Protein AF-A0A4V2Y5Z8-F1 (afdb_monomer)

Nearest PDB structures (foldseek):
  5a7d-assembly4_D  TM=3.997E-01  e=2.329E-02  Drosophila melanogaster
  4jhr-assembly1_A  TM=4.965E-01  e=1.059E-01  Mus musculus
  7t7t-assembly2_B  TM=5.136E-01  e=1.006E+00  Citrus unshiu
  7t7t-assembly1_A  TM=3.993E-01  e=5.445E-01  Citrus unshiu
  8glv-assembly1_Lf  TM=4.326E-01  e=6.961E-01  Chlamydomonas reinhardtii

Foldseek 3Di:
DDDPQQLLCLLVVLCVVLVHQLARLQVLLCVVVVHNPRGSVNNVCRNVVVDPDDPSLCSSCVSSVHDSCSSVDDDDDDPDPPPPVVNVLVVLLVVLVVQDPVNLVVLLVQLVVLLVVCLVPNLVVRVVVLVVSLVVLCSSLVNHPDLQSNLSSLQSNLSSLQLVLQSCVQVVNLVSSLVSLVSSLVSCVSNVHLLSNLVSQLSNLVSCLVVLVLVVSLVRLVVSDDPPYALLSNLLSLQSNLVSCLSVVNNPSNVVSLVVSQVSVVVHDDDCPCVLQDDDHSCVLQDPDDDDDDDDDDDDQRHGSDPCRPCNSCVVQADPNSHGDPPPDDPDPDDDDDDDDDDD

Sequence (344 aa):
MPTPAEFPARLKAARVEAGLSQDELAQAVCALTGISSVTRHEISRYERGVRRPTVWLSPLAKALGVEVKELVGAPLPAGGQVVDEADALLQRFCNSRAVDPELVTLLGRETNTIRMIDRRLGVVATSGKLNAHIEQVEAALRYSIRNHIRSALAGTLAESRTLAAWQAIDAGMPSLAWRHFEEAKTAAREANDPALLAHATGEQAYVLSDLRLADDALQLVSSAYTEALPARLRIWLAMAKAEMAACADDERTCRESISDADEMVAHAEDDPALPFVFVESPHLIVNGRSELPVGGLEISPLVCGSRRSWTDRFQDTLDGSGRWLTVSGDRGRGRPSRSSAGTW

Mean predicted aligned error: 17.61 Å

Structure (mmCIF, N/CA/C/O backbone):
data_AF-A0A4V2Y5Z8-F1
#
_entry.id   AF-A0A4V2Y5Z8-F1
#
loop_
_atom_site.group_PDB
_atom_site.id
_atom_site.type_symbol
_atom_site.label_atom_id
_atom_site.label_alt_id
_atom_site.label_comp_id
_atom_site.label_asym_id
_atom_site.label_entity_id
_atom_site.label_seq_id
_atom_site.pdbx_PDB_ins_code
_atom_site.Cartn_x
_atom_site.Cartn_y
_atom_site.Cartn_z
_atom_site.occupancy
_atom_site.B_iso_or_equiv
_atom_site.auth_seq_id
_atom_site.auth_comp_id
_atom_site.auth_asym_id
_atom_site.auth_atom_id
_atom_site.pdbx_PDB_model_num
ATOM 1 N N . MET A 1 1 ? -9.799 18.505 47.082 1.00 35.62 1 MET A N 1
ATOM 2 C CA . MET A 1 1 ? -10.214 18.161 45.707 1.00 35.62 1 MET A CA 1
ATOM 3 C C . MET A 1 1 ? -11.568 17.462 45.768 1.00 35.62 1 MET A C 1
ATOM 5 O O . MET A 1 1 ? -11.630 16.436 46.438 1.00 35.62 1 MET A O 1
ATOM 9 N N . PRO A 1 2 ? -12.640 17.993 45.154 1.00 30.12 2 PRO A N 1
ATOM 10 C CA . PRO A 1 2 ? -13.833 17.215 44.818 1.00 30.12 2 PRO A CA 1
ATOM 11 C C . PRO A 1 2 ? -13.566 16.343 43.568 1.00 30.12 2 PRO A C 1
ATOM 13 O O . PRO A 1 2 ? -12.709 16.668 42.751 1.00 30.12 2 PRO A O 1
ATOM 16 N N . THR A 1 3 ? -14.218 15.184 43.484 1.00 36.19 3 THR A N 1
ATOM 17 C CA . THR A 1 3 ? -13.841 13.986 42.700 1.00 36.19 3 THR A CA 1
ATOM 18 C C . THR A 1 3 ? -14.538 13.879 41.321 1.00 36.19 3 THR A C 1
ATOM 20 O O . THR A 1 3 ? -15.445 14.660 41.043 1.00 36.19 3 THR A O 1
ATOM 23 N N . PRO A 1 4 ? -14.204 12.873 40.470 1.00 43.03 4 PRO A N 1
ATOM 24 C CA . PRO A 1 4 ? -14.899 12.488 39.213 1.00 43.03 4 PRO A CA 1
ATOM 25 C C . PRO A 1 4 ? -16.433 12.289 39.265 1.00 43.03 4 PRO A C 1
ATOM 27 O O . PRO A 1 4 ? -17.043 11.869 38.283 1.00 43.03 4 PRO A O 1
ATOM 30 N N . ALA A 1 5 ? -17.064 12.570 40.403 1.00 50.41 5 ALA A N 1
ATOM 31 C CA . ALA A 1 5 ? -18.472 12.362 40.701 1.00 50.41 5 ALA A CA 1
ATOM 32 C C . ALA A 1 5 ? -19.402 13.496 40.221 1.00 50.41 5 ALA A C 1
ATOM 34 O O . ALA A 1 5 ? -20.618 13.360 40.333 1.00 50.41 5 ALA A O 1
ATOM 35 N N . GLU A 1 6 ? -18.882 14.608 39.689 1.00 72.94 6 GLU A N 1
ATOM 36 C CA . GLU A 1 6 ? -19.700 15.815 39.494 1.00 72.94 6 GLU A CA 1
ATOM 37 C C . GLU A 1 6 ? -20.650 15.767 38.286 1.00 72.94 6 GLU A C 1
ATOM 39 O O . GLU A 1 6 ? -21.816 16.113 38.443 1.00 72.94 6 GLU A O 1
ATOM 44 N N . PHE A 1 7 ? -20.221 15.315 37.097 1.00 81.88 7 PHE A N 1
ATOM 45 C CA . PHE A 1 7 ? -21.115 15.263 35.920 1.00 81.88 7 PHE A CA 1
ATOM 46 C C . PHE A 1 7 ? -22.284 14.275 36.100 1.00 81.88 7 PHE A C 1
ATOM 48 O O . PHE A 1 7 ? -23.427 14.681 35.890 1.00 81.88 7 PHE A O 1
ATOM 55 N N . PRO A 1 8 ? -22.059 13.007 36.511 1.00 85.25 8 PRO A N 1
ATOM 56 C CA . PRO A 1 8 ? -23.155 12.059 36.704 1.00 85.25 8 PRO A CA 1
ATOM 57 C C . PRO A 1 8 ? -24.153 12.537 37.767 1.00 85.25 8 PRO A C 1
ATOM 59 O O . PRO A 1 8 ? -25.364 12.406 37.583 1.00 85.25 8 PRO A O 1
ATOM 62 N N . ALA A 1 9 ? -23.652 13.157 38.843 1.00 85.38 9 ALA A N 1
ATOM 63 C CA . ALA A 1 9 ? -24.483 13.739 39.888 1.00 85.38 9 ALA A CA 1
ATOM 64 C C . ALA A 1 9 ? -25.274 14.961 39.397 1.00 85.38 9 ALA A C 1
ATOM 66 O O . ALA A 1 9 ? -26.464 15.043 39.682 1.00 85.38 9 ALA A O 1
ATOM 67 N N . ARG A 1 10 ? -24.659 15.871 38.628 1.00 87.00 10 ARG A N 1
ATOM 68 C CA . ARG A 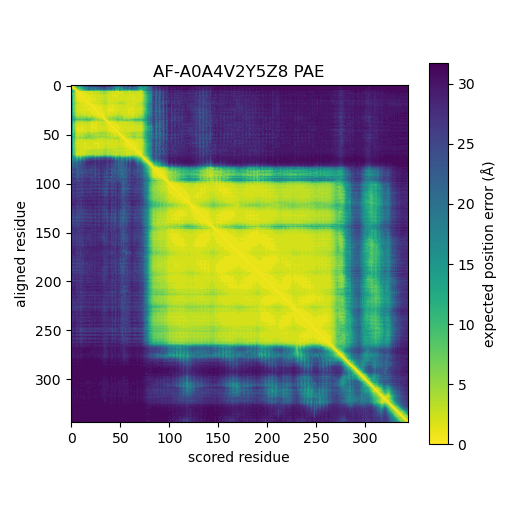1 10 ? -25.331 17.047 38.043 1.00 87.00 10 ARG A CA 1
ATOM 69 C C . ARG A 1 10 ? -26.377 16.663 37.010 1.00 87.00 10 ARG A C 1
ATOM 71 O O . ARG A 1 10 ? -27.469 17.210 37.042 1.00 87.00 10 ARG A O 1
ATOM 78 N N . LEU A 1 11 ? -26.086 15.689 36.147 1.00 89.88 11 LEU A N 1
ATOM 79 C CA . LEU A 1 11 ? -27.059 15.169 35.186 1.00 89.88 11 LEU A CA 1
ATOM 80 C C . LEU A 1 11 ? -28.268 14.566 35.907 1.00 89.88 11 LEU A C 1
ATOM 82 O O . LEU A 1 11 ? -29.408 14.873 35.567 1.00 89.88 11 LEU A O 1
ATOM 86 N N . LYS A 1 12 ? -28.017 13.752 36.939 1.00 91.25 12 LYS A N 1
ATOM 87 C CA . LYS A 1 12 ? -29.080 13.172 37.760 1.00 91.25 12 LYS A CA 1
ATOM 88 C C . LYS A 1 12 ? -29.871 14.245 38.510 1.00 91.25 12 LYS A C 1
ATOM 90 O O . LYS A 1 12 ? -31.092 14.147 38.570 1.00 91.25 12 LYS A O 1
ATOM 95 N N . ALA A 1 13 ? -29.198 15.248 39.070 1.00 88.06 13 ALA A N 1
ATOM 96 C CA . ALA A 1 13 ? -29.835 16.352 39.782 1.00 88.06 13 ALA A CA 1
ATOM 97 C C . ALA A 1 13 ? -30.720 17.179 38.842 1.00 88.06 13 ALA A C 1
ATOM 99 O O . ALA A 1 13 ? -31.900 17.332 39.129 1.00 88.06 13 ALA A O 1
ATOM 100 N N . ALA A 1 14 ? -30.197 17.590 37.684 1.00 90.19 14 ALA A N 1
ATOM 101 C CA . ALA A 1 14 ? -30.937 18.338 36.671 1.00 90.19 14 ALA A CA 1
ATOM 102 C C . ALA A 1 14 ? -32.145 17.551 36.143 1.00 90.19 14 ALA A C 1
ATOM 104 O O . ALA A 1 14 ? -33.221 18.111 35.968 1.00 90.19 14 ALA A O 1
ATOM 105 N N . ARG A 1 15 ? -32.013 16.230 35.946 1.00 94.62 15 ARG A N 1
ATOM 106 C CA . ARG A 1 15 ? -33.154 15.385 35.566 1.00 94.62 15 ARG A CA 1
ATOM 107 C C . ARG A 1 15 ? -34.233 15.361 36.649 1.00 94.62 15 ARG A C 1
ATOM 109 O O . ARG A 1 15 ? -35.416 15.450 36.331 1.00 94.62 15 ARG A O 1
ATOM 116 N N . VAL A 1 16 ? -33.833 15.196 37.910 1.00 92.62 16 VAL A N 1
ATOM 117 C CA . VAL A 1 16 ? -34.766 15.170 39.045 1.00 92.62 16 VAL A CA 1
ATOM 118 C C . VAL A 1 16 ? -35.442 16.530 39.233 1.00 92.62 16 VAL A C 1
ATOM 120 O O . VAL A 1 16 ? -36.641 16.567 39.478 1.00 92.62 16 VAL A O 1
ATOM 123 N N . GLU A 1 17 ? -34.709 17.629 39.064 1.00 90.81 17 GLU A N 1
ATOM 124 C CA . GLU A 1 17 ? -35.231 18.999 39.123 1.00 90.81 17 GLU A CA 1
ATOM 125 C C . GLU A 1 17 ? -36.209 19.297 37.979 1.00 90.81 17 GLU A C 1
ATOM 127 O O . GLU A 1 17 ? -37.259 19.892 38.205 1.00 90.81 17 GLU A O 1
ATOM 132 N N . ALA A 1 18 ? -35.933 18.780 36.780 1.00 88.69 18 ALA A N 1
ATOM 133 C CA . ALA A 1 18 ? -36.855 18.816 35.646 1.00 88.69 18 ALA A CA 1
ATOM 134 C C . ALA A 1 18 ? -38.071 17.876 35.807 1.00 88.69 18 ALA A C 1
ATOM 136 O O . ALA A 1 18 ? -38.944 17.853 34.942 1.00 88.69 18 ALA A O 1
ATOM 137 N N . GLY A 1 19 ? -38.134 17.075 36.879 1.00 91.12 19 GLY A N 1
ATOM 138 C CA . GLY A 1 19 ? -39.240 16.152 37.149 1.00 91.12 19 GLY A CA 1
ATOM 139 C C . GLY A 1 19 ? -39.326 14.957 36.194 1.00 91.12 19 GLY A C 1
ATOM 140 O O . GLY A 1 19 ? -40.355 14.290 36.152 1.00 91.12 19 GLY A O 1
ATOM 141 N N . LEU A 1 20 ? -38.266 14.669 35.433 1.00 93.06 20 LEU A N 1
ATOM 142 C CA . LEU A 1 20 ? -38.266 13.624 34.407 1.00 93.06 20 LEU A CA 1
ATOM 14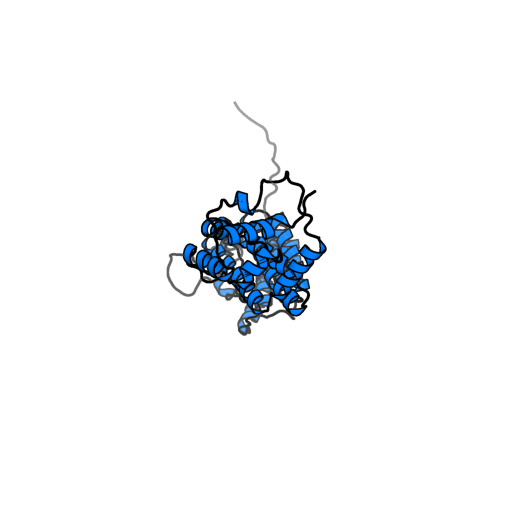3 C C . LEU A 1 20 ? -37.770 12.290 34.970 1.00 93.06 20 LEU A C 1
ATOM 145 O O . LEU A 1 20 ? -36.789 12.230 35.712 1.00 93.06 20 LEU A O 1
ATOM 149 N N . SER A 1 21 ? -38.361 11.175 34.559 1.00 95.00 21 SER A N 1
ATOM 150 C CA . SER A 1 21 ? -37.748 9.852 34.693 1.00 95.00 21 SER A CA 1
ATOM 151 C C . SER A 1 21 ? -36.610 9.658 33.679 1.00 95.00 21 SER A C 1
ATOM 153 O O . SER A 1 21 ? -36.445 10.419 32.725 1.00 95.00 21 SER A O 1
ATOM 155 N N . GLN A 1 22 ? -35.780 8.627 33.875 1.00 94.44 22 GLN A N 1
ATOM 156 C CA . GLN A 1 22 ? -34.706 8.302 32.921 1.00 94.44 22 GLN A CA 1
ATOM 157 C C . GLN A 1 22 ? -35.247 7.945 31.528 1.00 94.44 22 GLN A C 1
ATOM 159 O O . GLN A 1 22 ? -34.556 8.161 30.536 1.00 94.44 22 GLN A O 1
ATOM 164 N N . ASP A 1 23 ? -36.456 7.383 31.464 1.00 92.00 23 ASP A N 1
ATOM 165 C CA . ASP A 1 23 ? -37.118 7.035 30.208 1.00 92.00 23 ASP A CA 1
ATOM 166 C C . ASP A 1 23 ? -37.690 8.282 29.525 1.00 92.00 23 ASP A C 1
ATOM 168 O O . ASP A 1 23 ? -37.427 8.509 28.350 1.00 92.00 23 ASP A O 1
ATOM 172 N N . GLU A 1 24 ? -38.345 9.165 30.282 1.00 90.38 24 GLU A N 1
ATOM 173 C CA . GLU A 1 24 ? -38.868 10.435 29.761 1.00 90.38 24 GLU A CA 1
ATOM 174 C C . GLU A 1 24 ? -37.753 11.363 29.268 1.00 90.38 24 GLU A C 1
ATOM 176 O O . GLU A 1 24 ? -37.901 11.997 28.226 1.00 90.38 24 GLU A O 1
ATOM 181 N N . LEU A 1 25 ? -36.596 11.394 29.940 1.00 93.50 25 LEU A N 1
ATOM 182 C CA . LEU A 1 25 ? -35.434 12.130 29.438 1.00 93.50 25 LEU A CA 1
ATOM 183 C C . LEU A 1 25 ? -34.908 11.536 28.121 1.00 93.50 25 LEU A C 1
ATOM 185 O O . LEU A 1 25 ? -34.564 12.277 27.202 1.00 93.50 25 LEU A O 1
ATOM 189 N N . ALA A 1 26 ? -34.854 10.206 28.006 1.00 89.62 26 ALA A N 1
ATOM 190 C CA . ALA A 1 26 ? -34.435 9.546 26.771 1.00 89.62 26 ALA A CA 1
ATOM 191 C C . ALA A 1 26 ? -35.397 9.864 25.612 1.00 89.62 26 ALA A C 1
ATOM 193 O O . ALA A 1 26 ? -34.952 10.222 24.520 1.00 89.62 26 ALA A O 1
ATOM 194 N N . GLN A 1 27 ? -36.707 9.814 25.872 1.00 89.88 27 GLN A N 1
ATOM 195 C CA . GLN A 1 27 ? -37.745 10.180 24.909 1.00 89.88 27 GLN A CA 1
ATOM 196 C C . GLN A 1 27 ? -37.654 11.658 24.505 1.00 89.88 27 GLN A C 1
ATOM 198 O O . GLN A 1 27 ? -37.701 11.962 23.315 1.00 89.88 27 GLN A O 1
ATOM 203 N N . ALA A 1 28 ? -37.443 12.570 25.459 1.00 87.88 28 ALA A N 1
ATOM 204 C CA . ALA A 1 28 ? -37.285 13.999 25.191 1.00 87.88 28 ALA A CA 1
ATOM 205 C C . ALA A 1 28 ? -36.067 14.292 24.298 1.00 87.88 28 ALA A C 1
ATOM 207 O O . ALA A 1 28 ? -36.156 15.078 23.355 1.00 87.88 28 ALA A O 1
ATOM 208 N N . VAL A 1 29 ? -34.938 13.617 24.536 1.00 87.75 29 VAL A N 1
ATOM 209 C CA . VAL A 1 29 ? -33.738 13.738 23.692 1.00 87.75 29 VAL A CA 1
ATOM 210 C C . VAL A 1 29 ? -33.984 13.188 22.284 1.00 87.75 29 VAL A C 1
ATOM 212 O O . VAL A 1 29 ? -33.588 13.821 21.301 1.00 87.75 29 VAL A O 1
ATOM 215 N N . CYS A 1 30 ? -34.661 12.045 22.164 1.00 84.50 30 CYS A N 1
ATOM 216 C CA . CYS A 1 30 ? -35.009 11.474 20.862 1.00 84.50 30 CYS A CA 1
ATOM 217 C C . CYS A 1 30 ? -35.966 12.388 20.083 1.00 84.50 30 CYS A C 1
ATOM 219 O O . CYS A 1 30 ? -35.753 12.631 18.897 1.00 84.50 30 CYS A O 1
ATOM 221 N N . ALA A 1 31 ? -36.971 12.962 20.751 1.00 84.62 31 ALA A N 1
ATOM 222 C CA . ALA A 1 31 ? -37.917 13.899 20.149 1.00 84.62 31 ALA A CA 1
ATOM 223 C C . ALA A 1 31 ? -37.237 15.196 19.677 1.00 84.62 31 ALA A C 1
ATOM 225 O O . ALA A 1 31 ? -37.554 15.704 18.605 1.00 84.62 31 ALA A O 1
ATOM 226 N N . LEU A 1 32 ? -36.263 15.708 20.439 1.00 82.94 32 LEU A N 1
ATOM 227 C CA . LEU A 1 32 ? -35.506 16.914 20.083 1.00 82.94 32 LEU A CA 1
ATOM 228 C C . LEU A 1 32 ? -34.556 16.723 18.900 1.00 82.94 32 LEU A C 1
ATOM 230 O O . LEU A 1 32 ? -34.263 17.685 18.192 1.00 82.94 32 LEU A O 1
ATOM 234 N N . THR A 1 33 ? -34.025 15.515 18.726 1.00 79.94 33 THR A N 1
ATOM 235 C CA . THR A 1 33 ? -33.014 15.217 17.701 1.00 79.94 33 THR A CA 1
ATOM 236 C C . THR A 1 33 ? -33.597 14.536 16.467 1.00 79.94 33 THR A C 1
ATOM 238 O O . THR A 1 33 ? -32.945 14.520 15.429 1.00 79.94 33 THR A O 1
ATOM 241 N N . GLY A 1 34 ? -34.808 13.978 16.564 1.00 74.44 34 GLY A N 1
ATOM 242 C CA . GLY A 1 34 ? -35.401 13.127 15.532 1.00 74.44 34 GLY A CA 1
ATOM 243 C C . GLY A 1 34 ? -34.744 11.745 15.426 1.00 74.44 34 GLY A C 1
ATOM 244 O O . GLY A 1 34 ? -35.048 11.001 14.497 1.00 74.44 34 GLY A O 1
ATOM 245 N N . ILE A 1 35 ? -33.844 11.392 16.353 1.00 73.75 35 ILE A N 1
ATOM 246 C CA . ILE A 1 35 ? -33.062 10.152 16.330 1.00 73.75 35 ILE A CA 1
ATOM 247 C C . ILE A 1 35 ? -33.475 9.281 17.518 1.00 73.75 35 ILE A C 1
ATOM 249 O O . ILE A 1 35 ? -33.242 9.632 18.671 1.00 73.75 35 ILE A O 1
ATOM 253 N N . SER A 1 36 ? -34.043 8.105 17.247 1.00 74.88 36 SER A N 1
ATOM 254 C CA . SER A 1 36 ? -34.516 7.154 18.263 1.00 74.88 36 SER A CA 1
ATOM 255 C C . SER A 1 36 ? -33.409 6.218 18.772 1.00 74.88 36 SER A C 1
ATOM 257 O O . SER A 1 36 ? -33.576 4.999 18.780 1.00 74.88 36 SER A O 1
ATOM 259 N N . SER A 1 37 ? -32.247 6.7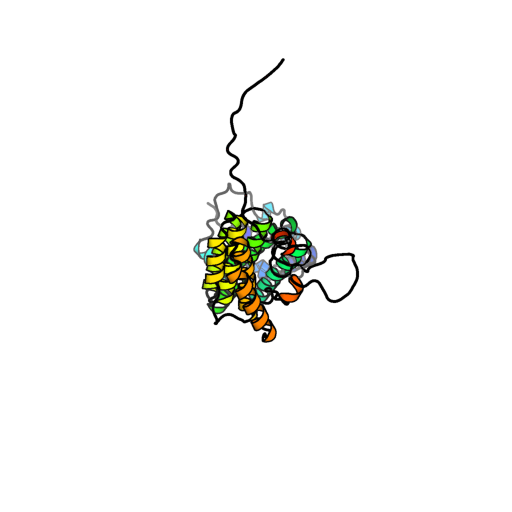66 19.133 1.00 75.12 37 SER A N 1
ATOM 260 C CA . SER A 1 37 ? -31.086 5.968 19.558 1.00 75.12 37 SER A CA 1
ATOM 261 C C . SER A 1 37 ? -30.800 6.032 21.053 1.00 75.12 37 SER A C 1
ATOM 263 O O . SER A 1 37 ? -30.170 5.114 21.562 1.00 75.12 37 SER A O 1
ATOM 265 N N . VAL A 1 38 ? -31.236 7.091 21.748 1.00 81.00 38 VAL A N 1
ATOM 266 C CA . VAL A 1 38 ? -30.979 7.246 23.186 1.00 81.00 38 VAL A CA 1
ATOM 267 C C . VAL A 1 38 ? -32.027 6.485 23.988 1.00 81.00 38 VAL A C 1
ATOM 269 O O . VAL A 1 38 ? -33.218 6.753 23.878 1.00 81.00 38 VAL A O 1
ATOM 272 N N . THR A 1 39 ? -31.590 5.550 24.829 1.00 85.31 39 THR A N 1
ATOM 273 C CA . THR A 1 39 ? -32.494 4.732 25.664 1.00 85.31 39 THR A CA 1
ATOM 274 C C . THR A 1 39 ? -32.380 5.058 27.155 1.00 85.31 39 THR A C 1
ATOM 276 O O . THR A 1 39 ? -31.349 5.553 27.618 1.00 85.31 39 THR A O 1
ATOM 279 N N . ARG A 1 40 ? -33.380 4.668 27.966 1.00 88.69 40 ARG A N 1
ATOM 280 C CA . ARG A 1 40 ? -33.310 4.769 29.443 1.00 88.69 40 ARG A CA 1
ATOM 281 C C . ARG A 1 40 ? -32.038 4.149 30.037 1.00 88.69 40 ARG A C 1
ATOM 283 O O . ARG A 1 40 ? -31.514 4.619 31.046 1.00 88.69 40 ARG A O 1
ATOM 290 N N . HIS A 1 41 ? -31.523 3.085 29.414 1.00 80.12 41 HIS A N 1
ATOM 291 C CA . HIS A 1 41 ? -30.317 2.392 29.865 1.00 80.12 41 HIS A CA 1
ATOM 292 C C . HIS A 1 41 ? -29.056 3.222 29.620 1.00 80.12 41 HIS A C 1
ATOM 294 O O . HIS A 1 41 ? -28.111 3.140 30.405 1.00 80.12 41 HIS A O 1
ATOM 300 N N . GLU A 1 42 ? -29.029 4.035 28.566 1.00 79.19 42 GLU A N 1
ATOM 301 C CA . GLU A 1 42 ? -27.928 4.958 28.307 1.00 79.19 42 GLU A CA 1
ATOM 302 C C 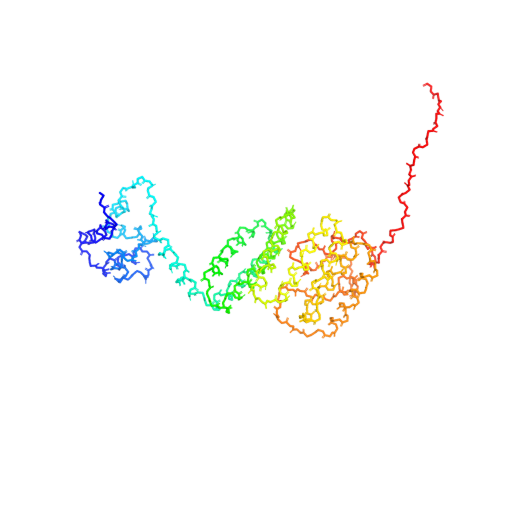. GLU A 1 42 ? -27.951 6.137 29.268 1.00 79.19 42 GLU A C 1
ATOM 304 O O . GLU A 1 42 ? -26.912 6.433 29.853 1.00 79.19 42 GLU A O 1
ATOM 309 N N . ILE A 1 43 ? -29.131 6.702 29.546 1.00 87.50 43 ILE A N 1
ATOM 310 C CA . ILE A 1 43 ? -29.297 7.718 30.595 1.00 87.50 43 ILE A CA 1
ATOM 311 C C . ILE A 1 43 ? -28.805 7.179 31.946 1.00 87.50 43 ILE A C 1
ATOM 313 O O . ILE A 1 43 ? -27.980 7.805 32.607 1.00 87.50 43 ILE A O 1
ATOM 317 N N . SER A 1 44 ? -29.204 5.958 32.315 1.00 86.56 44 SER A N 1
ATOM 318 C CA . SER A 1 44 ? -28.714 5.282 33.525 1.00 86.56 44 SER A CA 1
ATOM 319 C C . SER A 1 44 ? -27.191 5.080 33.536 1.00 86.56 44 SER A C 1
ATOM 321 O O . SER A 1 44 ? -26.554 5.173 34.586 1.00 86.56 44 SER A O 1
ATOM 323 N N . ARG A 1 45 ? -26.567 4.786 32.387 1.00 78.94 45 ARG A N 1
ATOM 324 C CA . ARG A 1 45 ? -25.100 4.665 32.278 1.00 78.94 45 ARG A CA 1
ATOM 325 C C . ARG A 1 45 ? -24.409 6.021 32.438 1.00 78.94 45 ARG A C 1
ATOM 327 O O . ARG A 1 45 ? -23.341 6.057 33.047 1.00 78.94 45 ARG A O 1
ATOM 334 N N . TYR A 1 46 ? -25.013 7.105 31.953 1.00 88.06 46 TYR A N 1
ATOM 335 C CA . TYR A 1 46 ? -24.497 8.466 32.120 1.00 88.06 46 TYR A CA 1
ATOM 336 C C . TYR A 1 46 ? -24.578 8.929 33.577 1.00 88.06 46 TYR A C 1
ATOM 338 O O . TYR A 1 46 ? -23.586 9.403 34.124 1.00 88.06 46 TYR A O 1
ATOM 346 N N . GLU A 1 47 ? -25.711 8.701 34.246 1.00 87.44 47 GLU A N 1
ATOM 347 C CA . GLU A 1 47 ? -25.917 9.064 35.659 1.00 87.44 47 GLU A CA 1
ATOM 348 C C . GLU A 1 47 ? -25.074 8.251 36.645 1.00 87.44 47 GLU A C 1
ATOM 350 O O . GLU A 1 47 ? -24.850 8.680 37.775 1.00 87.44 47 GLU A O 1
ATOM 355 N N . ARG A 1 48 ? -24.593 7.075 36.232 1.00 80.62 48 ARG A N 1
ATOM 356 C CA . ARG A 1 48 ? -23.646 6.264 37.012 1.00 80.62 48 ARG A CA 1
ATOM 357 C C . ARG A 1 48 ? -22.184 6.552 36.677 1.00 80.62 48 ARG A C 1
ATOM 359 O O . ARG A 1 48 ? -21.308 5.932 37.267 1.00 80.62 48 ARG A O 1
ATOM 366 N N . GLY A 1 49 ? -21.914 7.431 35.711 1.00 75.81 49 GLY A N 1
ATOM 367 C CA . GLY A 1 49 ? -20.555 7.733 35.253 1.00 75.81 49 GLY A CA 1
ATOM 368 C C . GLY A 1 49 ? -19.875 6.598 34.485 1.00 75.81 49 GLY A C 1
ATOM 369 O O . GLY A 1 49 ? -18.684 6.679 34.218 1.00 75.81 49 GLY A O 1
ATOM 370 N N . VAL A 1 50 ? -20.621 5.560 34.090 1.00 68.88 50 VAL A N 1
ATOM 371 C CA . VAL A 1 50 ? -20.108 4.410 33.319 1.00 68.88 50 VAL A CA 1
ATOM 372 C C . VAL A 1 50 ? -19.755 4.817 31.887 1.00 68.88 50 VAL A C 1
ATOM 374 O O . VAL A 1 50 ? -18.903 4.211 31.247 1.00 68.88 50 VAL A O 1
ATOM 377 N N . ARG A 1 51 ? -20.431 5.839 31.357 1.00 72.50 51 ARG A N 1
ATOM 378 C CA . ARG A 1 51 ? -20.167 6.402 30.032 1.00 72.50 51 ARG A CA 1
ATOM 379 C C . ARG A 1 51 ? -20.396 7.905 30.082 1.00 72.50 51 ARG A C 1
ATOM 381 O O . ARG A 1 51 ? -21.317 8.356 30.756 1.00 72.50 51 ARG A O 1
ATOM 388 N N . ARG A 1 52 ? -19.604 8.675 29.338 1.00 75.88 52 ARG A N 1
ATOM 389 C CA . ARG A 1 52 ? -19.830 10.114 29.170 1.00 75.88 52 ARG A CA 1
ATOM 390 C C . ARG A 1 52 ? -20.440 10.381 27.791 1.00 75.88 52 ARG A C 1
ATOM 392 O O . ARG A 1 52 ? -19.888 9.897 26.801 1.00 75.88 52 ARG A O 1
ATOM 399 N N . PRO A 1 53 ? -21.566 11.103 27.697 1.00 76.38 53 PRO A N 1
ATOM 400 C CA . PRO A 1 53 ? -22.123 11.477 26.407 1.00 76.38 53 PRO A CA 1
ATOM 401 C C . PRO A 1 53 ? -21.229 12.534 25.747 1.00 76.38 53 PRO A C 1
ATOM 403 O O . PRO A 1 53 ? -20.983 13.587 26.328 1.00 76.38 53 PRO A O 1
ATOM 406 N N . THR A 1 54 ? -20.744 12.250 24.538 1.00 72.25 54 THR A N 1
ATOM 407 C CA . THR A 1 54 ? -20.045 13.220 23.677 1.00 72.25 54 THR A CA 1
ATOM 408 C C . THR A 1 54 ? -21.031 13.904 22.737 1.00 72.25 54 THR A C 1
ATOM 410 O O . THR A 1 54 ? -21.237 15.107 22.831 1.00 72.25 54 THR A O 1
ATOM 413 N N . VAL A 1 55 ? -21.717 13.131 21.891 1.00 74.50 55 VAL A N 1
ATOM 414 C CA . VAL A 1 55 ? -22.677 13.657 20.900 1.00 74.50 55 VAL A CA 1
ATOM 415 C C . VAL A 1 55 ? -23.982 14.132 21.555 1.00 74.50 55 VAL A C 1
ATOM 417 O O . VAL A 1 55 ? -24.563 15.135 21.153 1.00 74.50 55 VAL A O 1
ATOM 420 N N . TRP A 1 56 ? -24.420 13.454 22.617 1.00 81.50 56 TRP A N 1
ATOM 421 C CA . TRP A 1 56 ? -25.713 13.712 23.263 1.00 81.50 56 TRP A CA 1
ATOM 422 C C . TRP A 1 56 ? -25.687 14.829 24.305 1.00 81.50 56 TRP A C 1
ATOM 424 O O . TRP A 1 56 ? -26.721 15.140 24.881 1.00 81.50 56 TRP A O 1
ATOM 434 N N . LEU A 1 57 ? -24.532 15.449 24.555 1.00 84.00 57 LEU A N 1
ATOM 435 C CA . LEU A 1 57 ? -24.372 16.420 25.636 1.00 84.00 57 LEU A CA 1
ATOM 436 C C . LEU A 1 57 ? -25.214 17.688 25.426 1.00 84.00 57 LEU A C 1
ATOM 438 O O . LEU A 1 57 ? -25.895 18.135 26.345 1.00 84.00 57 LEU A O 1
ATOM 442 N N . SER A 1 58 ? -25.198 18.240 24.210 1.00 83.12 58 SER A N 1
ATOM 443 C CA . SER A 1 58 ? -26.007 19.413 23.863 1.00 83.12 58 SER A CA 1
ATOM 444 C C . SER A 1 58 ? -27.513 19.090 23.822 1.00 83.12 58 SER A C 1
ATOM 446 O O . SER A 1 58 ? -28.278 19.816 24.459 1.00 83.12 58 SER A O 1
ATOM 448 N N . PRO A 1 59 ? -27.959 17.979 23.197 1.00 86.00 59 PRO A N 1
ATOM 449 C CA . PRO A 1 59 ? -29.350 17.535 23.295 1.00 86.00 59 PRO A CA 1
ATOM 450 C C . PRO A 1 59 ? -29.843 17.291 24.727 1.00 86.00 59 PRO A C 1
ATOM 452 O O . PRO A 1 59 ? -30.966 17.666 25.043 1.00 86.00 59 PRO A O 1
ATOM 455 N N . LEU A 1 60 ? -29.015 16.707 25.602 1.00 88.94 60 LEU A N 1
ATOM 456 C CA . LEU A 1 60 ? -29.351 16.472 27.011 1.00 88.94 60 LEU A CA 1
ATOM 457 C C . LEU A 1 60 ? -29.542 17.782 27.775 1.00 88.94 60 LEU A C 1
ATOM 459 O O . LEU A 1 60 ? -30.531 17.927 28.483 1.00 88.94 60 LEU A O 1
ATOM 463 N N . ALA A 1 61 ? -28.628 18.739 27.607 1.00 88.12 61 ALA A N 1
ATOM 464 C CA . ALA A 1 61 ? -28.742 20.059 28.223 1.00 88.12 61 ALA A CA 1
ATOM 465 C C . ALA A 1 61 ? -30.037 20.761 27.787 1.00 88.12 61 ALA A C 1
ATOM 467 O O . ALA A 1 61 ? -30.823 21.210 28.618 1.00 88.12 61 ALA A O 1
ATOM 468 N N . LYS A 1 62 ? -30.321 20.726 26.480 1.00 88.25 62 LYS A N 1
ATOM 469 C CA . LYS A 1 62 ? -31.540 21.294 25.902 1.00 88.25 62 LYS A CA 1
ATOM 470 C C . LYS A 1 62 ? -32.814 20.613 26.414 1.00 88.25 62 LYS A C 1
ATOM 472 O O . LYS A 1 62 ? -33.776 21.307 26.719 1.00 88.25 62 LYS A O 1
ATOM 477 N N . ALA A 1 63 ? -32.821 19.283 26.531 1.00 90.62 63 ALA A N 1
ATOM 478 C CA . ALA A 1 63 ? -33.949 18.522 27.079 1.00 90.62 63 ALA A CA 1
ATOM 479 C C . ALA A 1 63 ? -34.221 18.845 28.556 1.00 90.62 63 ALA A C 1
ATOM 481 O O . ALA A 1 63 ? -35.360 18.775 29.002 1.00 90.62 63 ALA A O 1
ATOM 482 N N . LEU A 1 64 ? -33.172 19.200 29.297 1.00 90.62 64 LEU A N 1
ATOM 483 C CA . LEU A 1 64 ? -33.220 19.523 30.721 1.00 90.62 64 LEU A CA 1
ATOM 484 C C . LEU A 1 64 ? -33.413 21.021 30.999 1.00 90.62 64 LEU A C 1
ATOM 486 O O . LEU A 1 64 ? -33.527 21.402 32.157 1.00 90.62 64 LEU A O 1
ATOM 490 N N . GLY A 1 65 ? -33.442 21.867 29.963 1.00 87.38 65 GLY A N 1
ATOM 491 C CA . GLY A 1 65 ? -33.579 23.317 30.118 1.00 87.38 65 GLY A CA 1
ATOM 492 C C . GLY A 1 65 ? -32.378 23.993 30.785 1.00 87.38 65 GLY A C 1
ATOM 493 O O . GLY A 1 65 ? -32.527 25.085 31.324 1.00 87.38 65 GLY A O 1
ATOM 494 N N . VAL A 1 66 ? -31.205 23.355 30.751 1.00 87.56 66 VAL A N 1
ATOM 495 C CA . VAL A 1 66 ? -29.960 23.853 31.354 1.00 87.56 66 VAL A CA 1
ATOM 496 C C . VAL A 1 66 ? -28.916 24.133 30.281 1.00 87.56 66 VAL A C 1
ATOM 498 O O . VAL A 1 66 ? -28.940 23.572 29.183 1.00 87.56 66 VAL A O 1
ATOM 501 N N . GLU A 1 67 ? -27.949 24.976 30.605 1.00 81.81 67 GLU A N 1
ATOM 502 C CA . GLU A 1 67 ? -26.797 25.215 29.748 1.00 81.81 67 GLU A CA 1
ATOM 503 C C . GLU A 1 67 ? -25.807 24.043 29.823 1.00 81.81 67 GLU A C 1
ATOM 505 O O . GLU A 1 67 ? -25.594 23.427 30.870 1.00 81.81 67 GLU A O 1
ATOM 510 N N . VAL A 1 68 ? -25.098 23.758 28.725 1.00 78.88 68 VAL A N 1
ATOM 511 C CA . VAL A 1 68 ? -24.095 22.671 28.698 1.00 78.88 68 VAL A CA 1
ATOM 512 C C . VAL A 1 68 ? -23.026 22.868 29.783 1.00 78.88 68 VAL A C 1
ATOM 514 O O . VAL A 1 68 ? -22.591 21.903 30.414 1.00 78.88 68 VAL A O 1
ATOM 517 N N . LYS A 1 69 ? -22.640 24.121 30.056 1.00 77.00 69 LYS A N 1
ATOM 518 C CA . LYS A 1 69 ? -21.681 24.477 31.116 1.00 77.00 69 LYS A CA 1
ATOM 519 C C . LYS A 1 69 ? -22.171 24.116 32.523 1.00 77.00 69 LYS A C 1
ATOM 521 O O . LYS A 1 69 ? -21.346 23.878 33.397 1.00 77.00 69 LYS A O 1
ATOM 526 N N . GLU A 1 70 ? -23.481 24.053 32.748 1.00 77.00 70 GLU A N 1
ATOM 527 C CA . GLU A 1 70 ? -24.073 23.717 34.049 1.00 77.00 70 GLU A CA 1
ATOM 528 C C . GLU A 1 70 ? -24.029 22.209 34.292 1.00 77.00 70 GLU A C 1
ATOM 530 O O . GLU A 1 70 ? -23.741 21.772 35.403 1.00 77.00 70 GLU A O 1
ATOM 535 N N . LEU A 1 71 ? -24.190 21.404 33.237 1.00 78.06 71 LEU A N 1
ATOM 536 C CA . LEU A 1 71 ? -23.965 19.959 33.313 1.00 78.06 71 LEU A CA 1
ATOM 537 C C . LEU A 1 71 ? -22.474 19.617 33.453 1.00 78.06 71 LEU A C 1
ATOM 539 O O . LEU A 1 71 ? -22.109 18.719 34.212 1.00 78.06 71 LEU A O 1
ATOM 543 N N . VAL A 1 72 ? -21.600 20.321 32.726 1.00 72.19 72 VAL A N 1
ATOM 544 C CA . VAL A 1 72 ? -20.162 20.008 32.636 1.00 72.19 72 VAL A CA 1
ATOM 545 C C . VAL A 1 72 ? -19.334 20.625 33.772 1.00 72.19 72 VAL A C 1
ATOM 547 O O . VAL A 1 72 ? -18.346 20.019 34.184 1.00 72.19 72 VAL A O 1
ATOM 550 N N . GLY A 1 73 ? -19.755 21.764 34.328 1.00 66.38 73 GLY A N 1
ATOM 551 C CA . GLY A 1 73 ? -18.986 22.573 35.280 1.00 66.38 73 GLY A CA 1
ATOM 552 C C . GLY A 1 73 ? -18.047 23.583 34.614 1.00 66.38 73 GLY A C 1
ATOM 553 O O . GLY A 1 73 ? -17.765 23.496 33.418 1.00 66.38 73 GLY A O 1
ATOM 554 N N . ALA A 1 74 ? -17.551 24.547 35.403 1.00 48.25 74 ALA A N 1
ATOM 555 C CA . ALA A 1 74 ? -16.521 25.485 34.956 1.00 48.25 74 ALA A CA 1
ATOM 556 C C . ALA A 1 74 ? -15.263 24.722 34.493 1.00 48.25 74 ALA A C 1
ATOM 558 O O . ALA A 1 74 ? -14.907 23.719 35.122 1.00 48.25 74 ALA A O 1
ATOM 559 N N . PRO A 1 75 ? -14.568 25.173 33.430 1.00 41.16 75 PRO A N 1
ATOM 560 C CA . PRO A 1 75 ? -13.335 24.534 32.998 1.00 41.16 75 PRO A CA 1
ATOM 561 C C . PRO A 1 75 ? -12.312 24.640 34.130 1.00 41.16 75 PRO A C 1
ATOM 563 O O . PRO A 1 75 ? -11.909 25.739 34.510 1.00 41.16 75 PRO A O 1
ATOM 566 N N . LEU A 1 76 ? -11.891 23.504 34.682 1.00 42.47 76 LEU A N 1
ATOM 567 C CA . LEU A 1 76 ? -10.662 23.466 35.465 1.00 42.47 76 LEU A CA 1
ATOM 568 C C . LEU A 1 76 ? -9.509 23.880 34.533 1.00 42.47 76 LEU A C 1
ATOM 570 O O . LEU A 1 76 ? -9.526 23.491 33.358 1.00 42.47 76 LEU A O 1
ATOM 574 N N . PRO A 1 77 ? -8.508 24.648 35.011 1.00 36.34 77 PRO A N 1
ATOM 575 C CA . PRO A 1 77 ? -7.273 24.820 34.253 1.00 36.34 77 PRO A CA 1
ATOM 576 C C . PRO A 1 77 ? -6.752 23.429 33.891 1.00 36.34 77 PRO A C 1
ATOM 578 O O . PRO A 1 77 ? -6.862 22.518 34.709 1.00 36.34 77 PRO A O 1
ATOM 581 N N . ALA A 1 78 ? -6.268 23.271 32.656 1.00 41.50 78 ALA A N 1
ATOM 582 C CA . ALA A 1 78 ? -5.914 22.001 32.028 1.00 41.50 78 ALA A CA 1
ATOM 583 C C . ALA A 1 78 ? -4.916 21.168 32.861 1.00 41.50 78 ALA A C 1
ATOM 585 O O . ALA A 1 78 ? -3.720 21.135 32.595 1.00 41.50 78 ALA A O 1
ATOM 586 N N . GLY A 1 79 ? -5.421 20.476 33.877 1.00 38.22 79 GLY A N 1
ATOM 587 C CA . GLY A 1 79 ? -4.803 19.329 34.512 1.00 38.22 79 GLY A CA 1
ATOM 588 C C . GLY A 1 79 ? -5.341 18.115 33.782 1.00 38.22 79 GLY A C 1
ATOM 589 O O . GLY A 1 79 ? -6.537 17.832 33.861 1.00 38.22 79 GLY A O 1
ATOM 590 N N . GLY A 1 80 ? -4.479 17.465 33.002 1.00 39.50 80 GLY A N 1
ATOM 591 C CA . GLY A 1 80 ? -4.842 16.318 32.184 1.00 39.50 80 GLY A CA 1
ATOM 592 C C . GLY A 1 80 ? -5.653 15.308 32.987 1.00 39.50 80 GLY A C 1
ATOM 593 O O . GLY A 1 80 ? -5.240 14.880 34.065 1.00 39.50 80 GLY A O 1
ATOM 594 N N . GLN A 1 81 ? -6.809 14.912 32.451 1.00 44.22 81 GLN A N 1
ATOM 595 C CA . GLN A 1 81 ? -7.360 13.622 32.825 1.00 44.22 81 GLN A CA 1
ATOM 596 C C . GLN A 1 81 ? -6.275 12.608 32.474 1.00 44.22 81 GLN A C 1
ATOM 598 O O . GLN A 1 81 ? -6.022 12.358 31.295 1.00 44.22 81 GLN A O 1
ATOM 603 N N . VAL A 1 82 ? -5.610 12.061 33.487 1.00 45.50 82 VAL A N 1
ATOM 604 C CA . VAL A 1 82 ? -4.911 10.794 33.335 1.00 45.50 82 VAL A CA 1
ATOM 605 C C . VAL A 1 82 ? -6.032 9.805 33.043 1.00 45.50 82 VAL A C 1
ATOM 607 O O . VAL A 1 82 ? -6.686 9.306 33.954 1.00 45.50 82 VAL A O 1
ATOM 610 N N . VAL A 1 83 ? -6.365 9.626 31.761 1.00 51.47 83 VAL A N 1
ATOM 611 C CA . VAL A 1 83 ? -6.999 8.382 31.341 1.00 51.47 83 VAL A CA 1
ATOM 612 C C . VAL A 1 83 ? -6.021 7.338 31.833 1.00 51.47 83 VAL A C 1
ATOM 614 O O . VAL A 1 83 ? -4.851 7.410 31.451 1.00 51.47 83 VAL A O 1
ATOM 617 N N . ASP A 1 84 ? -6.457 6.476 32.751 1.00 66.75 84 ASP A N 1
ATOM 618 C CA . ASP A 1 84 ? -5.621 5.362 33.170 1.00 66.75 84 ASP A CA 1
ATOM 619 C C . ASP A 1 84 ? -5.118 4.702 31.883 1.00 66.75 84 ASP A C 1
ATOM 621 O O . ASP A 1 84 ? -5.905 4.358 30.995 1.00 66.75 84 ASP A O 1
ATOM 625 N N . GLU A 1 85 ? -3.799 4.664 31.714 1.00 69.94 85 GLU A N 1
ATOM 626 C CA . GLU A 1 85 ? -3.173 4.178 30.490 1.00 69.94 85 GLU A CA 1
ATOM 627 C C . GLU A 1 85 ? -3.649 2.748 30.197 1.00 69.94 85 GLU A C 1
ATOM 629 O O . GLU A 1 85 ? -3.857 2.384 29.034 1.00 69.94 85 GLU A O 1
ATOM 634 N N . ALA A 1 86 ? -3.941 1.988 31.261 1.00 67.19 86 ALA A N 1
ATOM 635 C CA . ALA A 1 86 ? -4.570 0.682 31.193 1.00 67.19 86 ALA A CA 1
ATOM 636 C C . ALA A 1 86 ? -5.994 0.744 30.612 1.00 67.19 86 ALA A C 1
ATOM 638 O O . ALA A 1 86 ? -6.291 -0.004 29.682 1.00 67.19 86 ALA A O 1
ATOM 639 N N . ASP A 1 87 ? -6.858 1.653 31.070 1.00 70.25 87 ASP A N 1
ATOM 640 C CA . ASP A 1 87 ? -8.221 1.814 30.537 1.00 70.25 87 ASP A CA 1
ATOM 641 C C . ASP A 1 87 ? -8.219 2.281 29.076 1.00 70.25 87 ASP A C 1
ATOM 643 O O . ASP A 1 87 ? -8.996 1.782 28.254 1.00 70.25 87 ASP A O 1
ATOM 647 N N . ALA A 1 88 ? -7.318 3.202 28.716 1.00 70.88 88 ALA A N 1
ATOM 648 C CA . ALA A 1 88 ? -7.136 3.633 27.331 1.00 70.88 88 ALA A CA 1
ATOM 649 C C . ALA A 1 88 ? -6.711 2.459 26.438 1.00 70.88 88 ALA A C 1
ATOM 651 O O . ALA A 1 88 ? -7.199 2.309 25.316 1.00 70.88 88 ALA A O 1
ATOM 652 N N . LEU A 1 89 ? -5.797 1.616 26.918 1.00 73.56 89 LEU A N 1
ATOM 653 C CA . LEU A 1 89 ? -5.345 0.429 26.201 1.00 73.56 89 LEU A CA 1
ATOM 654 C C . LEU A 1 89 ? -6.454 -0.631 26.092 1.00 73.56 89 LEU A C 1
ATOM 656 O O . LEU A 1 89 ? -6.674 -1.173 25.008 1.00 73.56 89 LEU A O 1
ATOM 660 N N . LEU A 1 90 ? -7.209 -0.872 27.167 1.00 73.19 90 LEU A N 1
ATOM 661 C CA . LEU A 1 90 ? -8.358 -1.780 27.177 1.00 73.19 90 LEU A CA 1
ATOM 662 C C . LEU A 1 90 ? -9.433 -1.341 26.180 1.00 73.19 90 LEU A C 1
ATOM 664 O O . LEU A 1 90 ? -9.946 -2.175 25.435 1.00 73.19 90 LEU A O 1
ATOM 668 N N . GLN A 1 91 ? -9.739 -0.043 26.096 1.00 73.69 91 GLN A N 1
ATOM 669 C CA . GLN A 1 91 ? -10.669 0.478 25.091 1.00 73.69 91 GLN A CA 1
ATOM 670 C C . GLN A 1 91 ? -10.186 0.205 23.664 1.00 73.69 91 GLN A C 1
ATOM 672 O O . GLN A 1 91 ? -10.976 -0.217 22.819 1.00 73.69 91 GLN A O 1
ATOM 677 N N . ARG A 1 92 ? -8.888 0.378 23.391 1.00 78.25 92 ARG A N 1
ATOM 678 C CA . ARG A 1 92 ? -8.311 0.091 22.068 1.00 78.25 92 ARG A CA 1
ATOM 679 C C . ARG A 1 92 ? -8.382 -1.400 21.720 1.00 78.25 92 ARG A C 1
ATOM 681 O O . ARG A 1 92 ? -8.726 -1.727 20.587 1.00 78.25 92 ARG A O 1
ATOM 688 N N . PHE A 1 93 ? -8.168 -2.297 22.686 1.00 73.12 93 PHE A N 1
ATOM 689 C CA . PHE A 1 93 ? -8.376 -3.739 22.491 1.00 73.12 93 PHE A CA 1
ATOM 690 C C . PHE A 1 93 ? -9.848 -4.120 22.293 1.00 73.12 93 PHE A C 1
ATOM 692 O O . PHE A 1 93 ? -10.165 -4.986 21.481 1.00 73.12 93 PHE A O 1
ATOM 699 N N . CYS A 1 94 ? -10.774 -3.491 23.014 1.00 74.12 94 CYS A N 1
ATOM 700 C CA . CYS A 1 94 ? -12.203 -3.725 22.812 1.00 74.12 94 CYS A CA 1
ATOM 701 C C . CYS A 1 94 ? -12.651 -3.274 21.415 1.00 74.12 94 CYS A C 1
ATOM 703 O O . CYS A 1 94 ? -13.383 -4.003 20.749 1.00 74.12 94 CYS A O 1
ATOM 705 N N . ASN A 1 95 ? -12.161 -2.126 20.942 1.00 71.88 95 ASN A N 1
ATOM 706 C CA . ASN A 1 95 ? -12.438 -1.642 19.590 1.00 71.88 95 ASN A CA 1
ATOM 707 C C . ASN A 1 95 ? -11.823 -2.559 18.523 1.00 71.88 95 ASN A C 1
ATOM 709 O O . ASN A 1 95 ? -12.482 -2.862 17.534 1.00 71.88 95 ASN A O 1
ATOM 713 N N . SER A 1 96 ? -10.605 -3.069 18.732 1.00 73.50 96 SER A N 1
ATOM 714 C CA . SER A 1 96 ? -9.985 -4.005 17.784 1.00 73.50 96 SER A CA 1
ATOM 715 C C . SER A 1 96 ? -10.688 -5.364 17.733 1.00 73.50 96 SER A C 1
ATOM 717 O O . SER A 1 96 ? -10.717 -6.006 16.684 1.00 73.50 96 SER A O 1
ATOM 719 N N . ARG A 1 97 ? -11.329 -5.803 18.827 1.00 71.19 97 ARG A N 1
ATOM 720 C CA . ARG A 1 97 ? -12.193 -6.998 18.819 1.00 71.19 97 ARG A CA 1
ATOM 721 C C . ARG A 1 97 ? -13.418 -6.837 17.919 1.00 71.19 97 ARG A C 1
ATOM 723 O O . ARG A 1 97 ? -13.876 -7.841 17.375 1.00 71.19 97 ARG A O 1
ATOM 730 N N . ALA A 1 98 ? -13.917 -5.612 17.749 1.00 75.00 98 ALA A N 1
ATOM 731 C CA . ALA A 1 98 ? -15.004 -5.314 1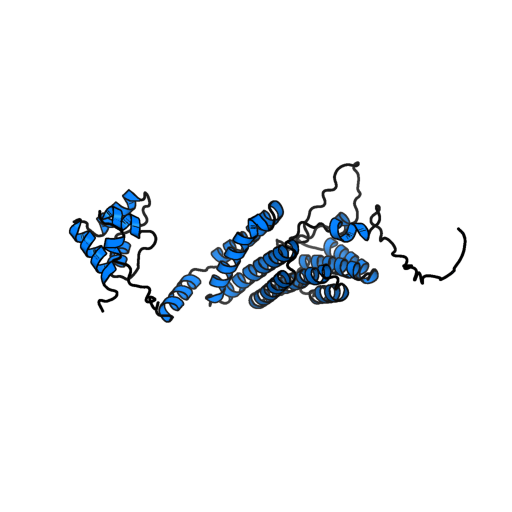6.819 1.00 75.00 98 ALA A CA 1
ATOM 732 C C . ALA A 1 98 ? -14.553 -5.329 15.345 1.00 75.00 98 ALA A C 1
ATOM 734 O O . ALA A 1 98 ? -15.405 -5.340 14.467 1.00 75.00 98 ALA A O 1
ATOM 735 N N . VAL A 1 99 ? -13.242 -5.366 15.060 1.00 82.12 99 VAL A N 1
ATOM 736 C CA . VAL A 1 99 ? -12.730 -5.500 13.689 1.00 82.12 99 VAL A CA 1
ATOM 737 C C . VAL A 1 99 ? -12.860 -6.947 13.236 1.00 82.12 99 VAL A C 1
ATOM 739 O O . VAL A 1 99 ? -12.084 -7.813 13.648 1.00 82.12 99 VAL A O 1
ATOM 742 N N . ASP A 1 100 ? -13.856 -7.208 12.404 1.00 85.69 100 ASP A N 1
ATOM 743 C CA . ASP A 1 100 ? -14.136 -8.502 11.794 1.00 85.69 100 ASP A CA 1
ATOM 744 C C . ASP A 1 100 ? -13.676 -8.542 10.317 1.00 85.69 100 ASP A C 1
ATOM 746 O O . ASP A 1 100 ? -13.216 -7.528 9.780 1.00 85.69 100 ASP A O 1
ATOM 750 N N . PRO A 1 101 ? -13.733 -9.708 9.644 1.00 88.94 101 PRO A N 1
ATOM 751 C CA . PRO A 1 101 ? -13.327 -9.818 8.241 1.00 88.94 101 PRO A CA 1
ATOM 752 C C . PRO A 1 101 ? -14.128 -8.924 7.282 1.00 88.94 101 PRO A C 1
ATOM 754 O O . PRO A 1 101 ? -13.609 -8.520 6.239 1.00 88.94 101 PRO A O 1
ATOM 757 N N . GLU A 1 102 ? -15.382 -8.605 7.614 1.00 90.88 102 GLU A N 1
ATOM 758 C CA . GLU A 1 102 ? -16.236 -7.754 6.785 1.00 90.88 102 GLU A CA 1
ATOM 759 C C . GLU A 1 102 ? -15.748 -6.303 6.818 1.00 90.88 102 GLU A C 1
ATOM 761 O O . GLU A 1 102 ? -15.594 -5.681 5.764 1.00 90.88 102 GLU A O 1
ATOM 766 N N . LEU A 1 103 ? -15.388 -5.790 7.998 1.00 90.44 103 LEU A N 1
ATOM 767 C CA . LEU A 1 103 ? -14.770 -4.475 8.123 1.00 90.44 103 LEU A CA 1
ATOM 768 C C . LEU A 1 103 ? -13.425 -4.406 7.390 1.00 90.44 103 LEU A C 1
ATOM 770 O O . LEU A 1 103 ? -13.160 -3.416 6.714 1.00 90.44 103 LEU A O 1
ATOM 774 N N . VAL A 1 104 ? -12.588 -5.448 7.462 1.00 92.62 104 VAL A N 1
ATOM 775 C CA . VAL A 1 104 ? -11.331 -5.479 6.688 1.00 92.62 104 VAL A CA 1
ATOM 776 C C . VAL A 1 104 ? -11.612 -5.419 5.185 1.00 92.62 104 VAL A C 1
ATOM 778 O O . VAL A 1 104 ? -10.977 -4.652 4.464 1.00 92.62 104 VAL A O 1
ATOM 781 N N . THR A 1 105 ? -12.623 -6.153 4.716 1.00 90.88 105 THR A N 1
ATOM 782 C CA . THR A 1 105 ? -13.061 -6.105 3.313 1.00 90.88 105 THR A CA 1
ATOM 783 C C . THR A 1 105 ? -13.535 -4.702 2.918 1.00 90.88 105 THR A C 1
ATOM 785 O O . THR A 1 105 ? -13.224 -4.228 1.824 1.00 90.88 105 THR A O 1
ATOM 788 N N . LEU A 1 106 ? -14.264 -4.009 3.798 1.00 93.25 106 LEU A N 1
ATOM 789 C CA . LEU A 1 106 ? -14.700 -2.631 3.573 1.00 93.25 106 LEU A CA 1
ATOM 790 C C . LEU A 1 106 ? -13.509 -1.667 3.474 1.00 93.25 106 LEU A C 1
ATOM 792 O O . LEU A 1 106 ? -13.477 -0.848 2.558 1.00 93.25 106 LEU A O 1
ATOM 796 N N . LEU A 1 107 ? -12.518 -1.805 4.358 1.00 93.12 107 LEU A N 1
ATOM 797 C CA . LEU A 1 107 ? -11.295 -0.999 4.325 1.00 93.12 107 LEU A CA 1
ATOM 798 C C . LEU A 1 107 ? -10.506 -1.228 3.025 1.00 93.12 107 LEU A C 1
ATOM 800 O O . LEU A 1 107 ? -10.076 -0.263 2.395 1.00 93.12 107 LEU A O 1
ATOM 804 N N . GLY A 1 108 ? -10.384 -2.476 2.561 1.00 88.19 108 GLY A N 1
ATOM 805 C CA . GLY A 1 108 ? -9.769 -2.780 1.262 1.00 88.19 108 GLY A CA 1
ATOM 806 C C . GLY A 1 108 ? -10.529 -2.161 0.079 1.00 88.19 108 GLY A C 1
ATOM 807 O O . GLY A 1 108 ? -9.933 -1.569 -0.825 1.00 88.19 108 GLY A O 1
ATOM 808 N N . ARG A 1 109 ? -11.870 -2.208 0.099 1.00 89.81 109 ARG A N 1
ATOM 809 C CA . ARG A 1 109 ? -12.711 -1.530 -0.909 1.00 89.81 109 ARG A CA 1
ATOM 810 C C . ARG A 1 109 ? -12.544 -0.013 -0.880 1.00 89.81 109 ARG A C 1
ATOM 812 O O . ARG A 1 109 ? -12.594 0.624 -1.936 1.00 89.81 109 ARG A O 1
ATOM 819 N N . GLU A 1 110 ? -12.345 0.572 0.296 1.00 92.94 110 GLU A N 1
ATOM 820 C CA . GLU A 1 110 ? -12.063 1.997 0.431 1.00 92.94 110 GLU A CA 1
ATOM 821 C C . GLU A 1 110 ? -10.711 2.366 -0.192 1.00 92.94 110 GLU A C 1
ATOM 823 O O . GLU A 1 110 ? -10.678 3.309 -0.987 1.00 92.94 110 GLU A O 1
ATOM 828 N N . THR A 1 111 ? -9.647 1.580 0.028 1.00 88.56 111 THR A N 1
ATOM 829 C CA . THR A 1 111 ? -8.357 1.756 -0.672 1.00 88.56 111 THR A CA 1
ATOM 830 C C . THR A 1 111 ? -8.558 1.788 -2.187 1.00 88.56 111 THR A C 1
ATOM 832 O O . THR A 1 111 ? -8.104 2.715 -2.864 1.00 88.56 111 THR A O 1
ATOM 835 N N . ASN A 1 112 ? -9.308 0.827 -2.736 1.00 83.62 112 ASN A N 1
ATOM 836 C CA . ASN A 1 112 ? -9.577 0.789 -4.172 1.00 83.62 112 ASN A CA 1
ATOM 837 C C . ASN A 1 112 ? -10.435 1.975 -4.650 1.00 83.62 112 ASN A C 1
ATOM 839 O O . ASN A 1 112 ? -10.216 2.518 -5.731 1.00 83.62 112 ASN A O 1
ATOM 843 N N . THR A 1 113 ? -11.389 2.424 -3.836 1.00 83.88 113 THR A N 1
ATOM 844 C CA . THR A 1 113 ? -12.201 3.610 -4.138 1.00 83.88 113 THR A CA 1
ATOM 845 C C . THR A 1 113 ? -11.340 4.864 -4.211 1.00 83.88 113 THR A C 1
ATOM 847 O O . THR A 1 113 ? -11.483 5.651 -5.146 1.00 83.88 113 THR A O 1
ATOM 850 N N . ILE A 1 114 ? -10.415 5.040 -3.266 1.00 82.81 114 ILE A N 1
ATOM 851 C CA . ILE A 1 114 ? -9.462 6.152 -3.279 1.00 82.81 114 ILE A CA 1
ATOM 852 C C . ILE A 1 114 ? -8.599 6.080 -4.540 1.00 82.81 114 ILE A C 1
ATOM 854 O O . ILE A 1 114 ? -8.497 7.084 -5.236 1.00 82.81 114 ILE A O 1
ATOM 858 N N . ARG A 1 115 ? -8.082 4.898 -4.899 1.00 83.19 115 ARG A N 1
ATOM 859 C CA . ARG A 1 115 ? -7.305 4.665 -6.130 1.00 83.19 115 ARG A CA 1
ATOM 860 C C . ARG A 1 115 ? -8.067 5.079 -7.395 1.00 83.19 115 ARG A C 1
ATOM 862 O O . ARG A 1 115 ? -7.518 5.748 -8.266 1.00 83.19 115 ARG A O 1
ATOM 869 N N . MET A 1 116 ? -9.349 4.724 -7.501 1.00 78.56 116 MET A N 1
ATOM 870 C CA . MET A 1 116 ? -10.186 5.112 -8.645 1.00 78.56 116 MET A CA 1
ATOM 871 C C . MET A 1 116 ? -10.433 6.624 -8.714 1.00 78.56 116 MET A C 1
ATOM 873 O O . MET A 1 116 ? -10.430 7.199 -9.804 1.00 78.56 116 MET A O 1
ATOM 877 N N . ILE A 1 117 ? -10.656 7.271 -7.567 1.00 75.50 117 ILE A N 1
ATOM 878 C CA . ILE A 1 117 ? -10.829 8.728 -7.499 1.00 75.50 117 ILE A CA 1
ATOM 879 C C . ILE A 1 117 ? -9.513 9.425 -7.846 1.00 75.50 117 ILE A C 1
ATOM 881 O O . ILE A 1 117 ? -9.527 10.392 -8.602 1.0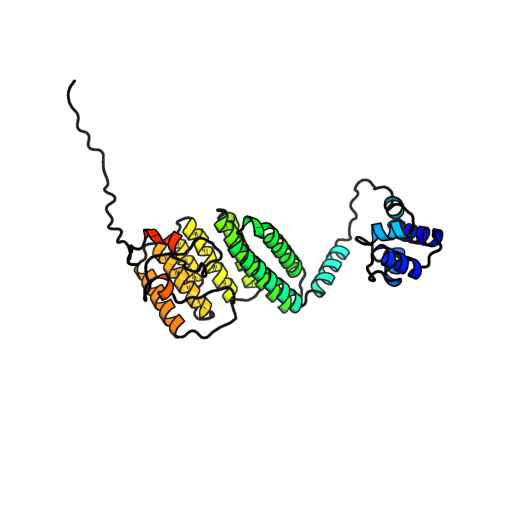0 75.50 117 ILE A O 1
ATOM 885 N N . ASP A 1 118 ? -8.392 8.914 -7.347 1.00 73.31 118 ASP A N 1
ATOM 886 C CA . ASP A 1 118 ? -7.055 9.459 -7.558 1.00 73.31 118 ASP A CA 1
ATOM 887 C C . ASP A 1 118 ? -6.696 9.508 -9.046 1.00 73.31 118 ASP A C 1
ATOM 889 O O . ASP A 1 118 ? -6.347 10.564 -9.562 1.00 73.31 118 ASP A O 1
ATOM 893 N N . ARG A 1 119 ? -6.967 8.433 -9.794 1.00 70.94 119 ARG A N 1
ATOM 894 C CA . ARG A 1 119 ? -6.804 8.424 -11.260 1.00 70.94 119 ARG A CA 1
ATOM 895 C C . ARG A 1 119 ? -7.585 9.559 -11.948 1.00 70.94 119 ARG A C 1
ATOM 897 O O . ARG A 1 119 ? -7.095 10.199 -12.883 1.00 70.94 119 ARG A O 1
ATOM 904 N N . ARG A 1 120 ? -8.799 9.856 -11.469 1.00 72.56 120 ARG A N 1
ATOM 905 C CA . ARG A 1 120 ? -9.705 10.852 -12.073 1.00 72.56 120 ARG A CA 1
ATOM 906 C C . ARG A 1 120 ? -9.441 12.288 -11.631 1.00 72.56 120 ARG A C 1
ATOM 908 O O . ARG A 1 120 ? -9.571 13.191 -12.453 1.00 72.56 120 ARG A O 1
ATOM 915 N N . LEU A 1 121 ? -9.083 12.512 -10.371 1.00 71.56 121 LEU A N 1
ATOM 916 C CA . LEU A 1 121 ? -8.984 13.850 -9.771 1.00 71.56 121 LEU A CA 1
ATOM 917 C C . LEU A 1 121 ? -7.554 14.238 -9.363 1.00 71.56 121 LEU A C 1
ATOM 919 O O . LEU A 1 121 ? -7.281 15.422 -9.184 1.00 71.56 121 LEU A O 1
ATOM 923 N N . GLY A 1 122 ? -6.642 13.270 -9.278 1.00 70.25 122 GLY A N 1
ATOM 924 C CA . GLY A 1 122 ? -5.243 13.441 -8.889 1.00 70.25 122 GLY A CA 1
ATOM 925 C C . GLY A 1 122 ? -5.017 13.584 -7.379 1.00 70.25 122 GLY A C 1
ATOM 926 O O . GLY A 1 122 ? -5.951 13.789 -6.599 1.00 70.25 122 GLY A O 1
ATOM 927 N N . VAL A 1 123 ? -3.736 13.557 -6.997 1.00 73.06 123 VAL A N 1
ATOM 928 C CA . VAL A 1 123 ? -3.238 13.543 -5.607 1.00 73.06 123 VAL A CA 1
ATOM 929 C C . VAL A 1 123 ? -3.758 14.677 -4.712 1.00 73.06 123 VAL A C 1
ATOM 931 O O . VAL A 1 123 ? -3.991 14.478 -3.518 1.00 73.06 123 VAL A O 1
ATOM 934 N N . VAL A 1 124 ? -3.978 15.879 -5.256 1.00 74.75 124 VAL A N 1
ATOM 935 C CA . VAL A 1 124 ? -4.442 17.038 -4.464 1.00 74.75 124 VAL A CA 1
ATOM 936 C C . VAL A 1 124 ? -5.828 16.784 -3.862 1.00 74.75 124 VAL A C 1
ATOM 938 O O . VAL A 1 124 ? -6.088 17.187 -2.731 1.00 74.75 124 VAL A O 1
ATOM 941 N N . ALA A 1 125 ? -6.707 16.083 -4.582 1.00 74.56 125 ALA A N 1
ATOM 942 C CA . ALA A 1 125 ? -8.069 15.801 -4.132 1.00 74.56 125 ALA A CA 1
ATOM 943 C C . ALA A 1 125 ? -8.159 14.598 -3.173 1.00 74.56 125 ALA A C 1
ATOM 945 O O . ALA A 1 125 ? -9.137 14.466 -2.436 1.00 74.56 125 ALA A O 1
ATOM 946 N N . THR A 1 126 ? -7.171 13.702 -3.191 1.00 81.75 126 THR A N 1
ATOM 947 C CA . THR A 1 126 ? -7.242 12.368 -2.567 1.00 81.75 126 THR A CA 1
ATOM 948 C C . THR A 1 126 ? -6.251 12.156 -1.428 1.00 81.75 126 THR A C 1
ATOM 950 O O . THR A 1 126 ? -6.539 11.346 -0.550 1.00 81.75 126 THR A O 1
ATOM 953 N N . SER A 1 127 ? -5.130 12.882 -1.387 1.00 81.50 127 SER A N 1
ATOM 954 C CA . SER A 1 127 ? -4.068 12.738 -0.372 1.00 81.50 127 SER A CA 1
ATOM 955 C C . SER A 1 127 ? -4.575 12.810 1.070 1.00 81.50 127 SER A C 1
ATOM 957 O O . SER A 1 127 ? -4.278 11.931 1.875 1.00 81.50 127 SER A O 1
ATOM 959 N N . GLY A 1 128 ? -5.404 13.806 1.404 1.00 88.69 128 GLY A N 1
ATOM 960 C CA . GLY A 1 128 ? -5.995 13.919 2.743 1.00 88.69 128 GLY A CA 1
ATOM 961 C C . GLY A 1 128 ? -6.859 12.709 3.117 1.00 88.69 128 GLY A C 1
ATOM 962 O O . GLY A 1 128 ? -6.783 12.218 4.241 1.00 88.69 128 GLY A O 1
ATOM 963 N N . LYS A 1 129 ? -7.631 12.182 2.156 1.00 92.25 129 LYS A N 1
ATOM 964 C CA . LYS A 1 129 ? -8.455 10.983 2.357 1.00 92.25 129 LYS A CA 1
ATOM 965 C C . LYS A 1 129 ? -7.591 9.731 2.526 1.00 92.25 129 LYS A C 1
ATOM 967 O O . LYS A 1 129 ? -7.871 8.927 3.408 1.00 92.25 129 LYS A O 1
ATOM 972 N N . LEU A 1 130 ? -6.548 9.574 1.711 1.00 92.50 130 LEU A N 1
ATOM 973 C CA . LEU A 1 130 ? -5.642 8.431 1.801 1.00 92.50 130 LEU A CA 1
ATOM 974 C C . LEU A 1 130 ? -4.874 8.411 3.124 1.00 92.50 130 LEU A C 1
ATOM 976 O O . LEU A 1 130 ? -4.786 7.360 3.748 1.00 92.50 130 LEU A O 1
ATOM 980 N N . ASN A 1 131 ? -4.385 9.563 3.583 1.00 94.19 131 ASN A N 1
ATOM 981 C CA . ASN A 1 131 ? -3.686 9.662 4.864 1.00 94.19 131 ASN A CA 1
ATOM 982 C C . ASN A 1 131 ? -4.599 9.285 6.037 1.00 94.19 131 ASN A C 1
ATOM 984 O O . ASN A 1 131 ? -4.213 8.464 6.864 1.00 94.19 131 ASN A O 1
ATOM 988 N N . ALA A 1 132 ? -5.832 9.802 6.068 1.00 93.88 132 ALA A N 1
ATOM 989 C CA . ALA A 1 132 ? -6.806 9.432 7.096 1.00 93.88 132 ALA A CA 1
ATOM 990 C C . ALA A 1 132 ? -7.154 7.930 7.057 1.00 93.88 132 ALA A C 1
ATOM 992 O O . ALA A 1 132 ? -7.257 7.286 8.100 1.00 93.88 132 ALA A O 1
ATOM 993 N N . HIS A 1 133 ? -7.291 7.359 5.855 1.00 96.44 133 HIS A N 1
ATOM 994 C CA . HIS A 1 133 ? -7.523 5.925 5.669 1.00 96.44 133 HIS A CA 1
ATOM 995 C C . HIS A 1 133 ? -6.355 5.078 6.189 1.00 96.44 133 HIS A C 1
ATOM 997 O O . HIS A 1 133 ? -6.563 4.123 6.934 1.00 96.44 133 HIS A O 1
ATOM 1003 N N . ILE A 1 134 ? -5.116 5.455 5.863 1.00 96.94 134 ILE A N 1
ATOM 1004 C CA . ILE A 1 134 ? -3.904 4.794 6.365 1.00 96.94 134 ILE A CA 1
ATOM 1005 C C . ILE A 1 134 ? -3.862 4.837 7.895 1.00 96.94 134 ILE A C 1
ATOM 1007 O O . ILE A 1 134 ? -3.697 3.791 8.519 1.00 96.94 134 ILE A O 1
ATOM 1011 N N . GLU A 1 135 ? -4.077 6.005 8.508 1.00 94.69 135 GLU A N 1
ATOM 1012 C CA . GLU A 1 135 ? -4.106 6.152 9.971 1.00 94.69 135 GLU A CA 1
ATOM 1013 C C . GLU A 1 135 ? -5.160 5.238 10.617 1.00 94.69 135 GLU A C 1
ATOM 1015 O O . GLU A 1 135 ? -4.908 4.614 11.653 1.00 94.69 135 GLU A O 1
ATOM 1020 N N . GLN A 1 136 ? -6.334 5.111 9.991 1.00 92.62 136 GLN A N 1
ATOM 1021 C CA . GLN A 1 136 ? -7.400 4.228 10.455 1.00 92.62 136 GLN A CA 1
ATOM 1022 C C . GLN A 1 136 ? -7.008 2.745 10.369 1.00 92.62 136 GLN A C 1
ATOM 1024 O O . GLN A 1 136 ? -7.207 2.003 11.338 1.00 92.62 136 GLN A O 1
ATOM 1029 N N . VAL A 1 137 ? -6.439 2.305 9.242 1.00 95.12 137 VAL A N 1
ATOM 1030 C CA . VAL A 1 137 ? -5.987 0.916 9.054 1.00 95.12 137 VAL A CA 1
ATOM 1031 C C . VAL A 1 137 ? -4.845 0.585 10.022 1.00 95.12 137 VAL A C 1
ATOM 1033 O O . VAL A 1 137 ? -4.856 -0.478 10.642 1.00 95.12 137 VAL A O 1
ATOM 1036 N N . GLU A 1 138 ? -3.901 1.503 10.235 1.00 94.88 138 GLU A N 1
ATOM 1037 C CA . GLU A 1 138 ? -2.798 1.334 11.188 1.00 94.88 138 GLU A CA 1
ATOM 1038 C C . GLU A 1 138 ? -3.279 1.237 12.629 1.00 94.88 138 GLU A C 1
ATOM 1040 O O . GLU A 1 138 ? -2.826 0.370 13.381 1.00 94.88 138 GLU A O 1
ATOM 1045 N N . ALA A 1 139 ? -4.227 2.088 13.023 1.00 88.94 139 ALA A N 1
ATOM 1046 C CA . ALA A 1 139 ? -4.833 2.016 14.343 1.00 88.94 139 ALA A CA 1
ATOM 1047 C C . ALA A 1 139 ? -5.546 0.670 14.556 1.00 88.94 139 ALA A C 1
ATOM 1049 O O . ALA A 1 139 ? -5.396 0.061 15.619 1.00 88.94 139 ALA A O 1
ATOM 1050 N N . ALA A 1 140 ? -6.271 0.171 13.548 1.00 90.06 140 ALA A N 1
ATOM 1051 C CA . ALA A 1 140 ? -6.914 -1.140 13.603 1.00 90.06 140 ALA A CA 1
ATOM 1052 C C . ALA A 1 140 ? -5.883 -2.279 13.706 1.00 90.06 140 ALA A C 1
ATOM 1054 O O . ALA A 1 140 ? -6.023 -3.172 14.549 1.00 90.06 140 ALA A O 1
ATOM 1055 N N . LEU A 1 141 ? -4.815 -2.224 12.902 1.00 92.25 141 LEU A N 1
ATOM 1056 C CA . LEU A 1 141 ? -3.736 -3.210 12.893 1.00 92.25 141 LEU A CA 1
ATOM 1057 C C . LEU A 1 141 ? -3.002 -3.253 14.237 1.00 92.25 141 LEU A C 1
ATOM 1059 O O . LEU A 1 141 ? -2.802 -4.329 14.803 1.00 92.25 141 LEU A O 1
ATOM 1063 N N . ARG A 1 142 ? -2.638 -2.091 14.793 1.00 90.62 142 ARG A N 1
ATOM 1064 C CA . ARG A 1 142 ? -1.818 -1.969 16.009 1.00 90.62 142 ARG A CA 1
ATOM 1065 C C . ARG A 1 142 ? -2.390 -2.730 17.203 1.00 90.62 142 ARG A C 1
ATOM 1067 O O . ARG A 1 142 ? -1.624 -3.302 17.973 1.00 90.62 142 ARG A O 1
ATOM 1074 N N . TYR A 1 143 ? -3.713 -2.759 17.345 1.00 85.31 143 TYR A N 1
ATOM 1075 C CA . TYR A 1 143 ? -4.386 -3.405 18.475 1.00 85.31 143 TYR A CA 1
ATOM 1076 C C . TYR A 1 143 ? -5.044 -4.744 18.115 1.00 85.31 143 TYR A C 1
ATOM 1078 O O . TYR A 1 143 ? -5.681 -5.354 18.976 1.00 85.31 143 TYR A O 1
ATOM 1086 N N . SER A 1 144 ? -4.903 -5.227 16.874 1.00 86.94 144 SER A N 1
ATOM 1087 C CA . SER A 1 144 ? -5.422 -6.533 16.459 1.00 86.94 144 SER A CA 1
ATOM 1088 C C . SER A 1 144 ? -4.531 -7.673 16.959 1.00 86.94 144 SER A C 1
ATOM 1090 O O . SER A 1 144 ? -3.327 -7.703 16.697 1.00 86.94 144 SER A O 1
ATOM 1092 N N . ILE A 1 145 ? -5.144 -8.626 17.669 1.00 84.62 145 ILE A N 1
ATOM 1093 C CA . ILE A 1 145 ? -4.473 -9.795 18.274 1.00 84.62 145 ILE A CA 1
ATOM 1094 C C . ILE A 1 145 ? -4.759 -11.080 17.473 1.00 84.62 145 ILE A C 1
ATOM 1096 O O . ILE A 1 145 ? -4.029 -12.061 17.566 1.00 84.62 145 ILE A O 1
ATOM 1100 N N . ARG A 1 146 ? -5.833 -11.107 16.670 1.00 85.56 146 ARG A N 1
ATOM 1101 C CA . ARG A 1 146 ? -6.196 -12.284 15.866 1.00 85.56 146 ARG A CA 1
ATOM 1102 C C . ARG A 1 146 ? -5.322 -12.337 14.616 1.00 85.56 146 ARG A C 1
ATOM 1104 O O . ARG A 1 146 ? -5.489 -11.489 13.746 1.00 85.56 146 ARG A O 1
ATOM 1111 N N . ASN A 1 147 ? -4.474 -13.361 14.501 1.00 87.62 147 ASN A N 1
ATOM 1112 C CA . ASN A 1 147 ? -3.497 -13.492 13.411 1.00 87.62 147 ASN A CA 1
ATOM 1113 C C . ASN A 1 147 ? -4.098 -13.302 12.008 1.00 87.62 147 ASN A C 1
ATOM 1115 O O . ASN A 1 147 ? -3.541 -12.550 11.220 1.00 87.62 147 ASN A O 1
ATOM 1119 N N . HIS A 1 148 ? -5.254 -13.908 11.708 1.00 89.75 148 HIS A N 1
ATOM 1120 C CA . HIS A 1 148 ? -5.882 -13.781 10.383 1.00 89.75 148 HIS A CA 1
ATOM 1121 C C . HIS A 1 148 ? -6.403 -12.360 10.091 1.00 89.75 148 HIS A C 1
ATOM 1123 O O . HIS A 1 148 ? -6.213 -11.860 8.990 1.00 89.75 148 HIS A O 1
ATOM 1129 N N . ILE A 1 149 ? -7.006 -11.675 11.074 1.00 91.81 149 ILE A N 1
ATOM 1130 C CA . ILE A 1 149 ? -7.443 -10.273 10.919 1.00 91.81 149 ILE A CA 1
ATOM 1131 C C . ILE A 1 149 ? -6.232 -9.352 10.794 1.00 91.81 149 ILE A C 1
ATOM 1133 O O . ILE A 1 149 ? -6.237 -8.424 9.995 1.00 91.81 149 ILE A O 1
ATOM 1137 N N . ARG A 1 150 ? -5.194 -9.602 11.598 1.00 94.81 150 ARG A N 1
ATOM 1138 C CA . ARG A 1 150 ? -3.950 -8.833 11.594 1.00 94.81 150 ARG A CA 1
ATOM 1139 C C . ARG A 1 150 ? -3.247 -8.926 10.236 1.00 94.81 150 ARG A C 1
ATOM 1141 O O . ARG A 1 150 ? -2.927 -7.892 9.669 1.00 94.81 150 ARG A O 1
ATOM 1148 N N . SER A 1 151 ? -3.099 -10.135 9.693 1.00 95.44 151 SER A N 1
ATOM 1149 C CA . SER A 1 151 ? -2.546 -10.366 8.351 1.00 95.44 151 SER A CA 1
ATOM 1150 C C . SER A 1 151 ? -3.390 -9.682 7.263 1.00 95.44 151 SER A C 1
ATOM 1152 O O . SER A 1 151 ? -2.841 -8.961 6.435 1.00 95.44 151 SER A O 1
ATOM 1154 N N . ALA A 1 152 ? -4.722 -9.785 7.321 1.00 94.88 152 ALA A N 1
ATOM 1155 C CA . ALA A 1 152 ? -5.596 -9.137 6.340 1.00 94.88 152 ALA A CA 1
ATOM 1156 C C . ALA A 1 152 ? -5.535 -7.593 6.397 1.00 94.88 152 ALA A C 1
ATOM 1158 O O . ALA A 1 152 ? -5.445 -6.935 5.361 1.00 94.88 152 ALA A O 1
ATOM 1159 N N . LEU A 1 153 ? -5.515 -7.000 7.599 1.00 96.00 153 LEU A N 1
ATOM 1160 C CA . LEU A 1 153 ? -5.306 -5.556 7.784 1.00 96.00 153 LEU A CA 1
ATOM 1161 C C . LEU A 1 153 ? -3.931 -5.108 7.281 1.00 96.00 153 LEU A C 1
ATOM 1163 O O . LEU A 1 153 ? -3.821 -4.042 6.681 1.00 96.00 153 LEU A O 1
ATOM 1167 N N . ALA A 1 154 ? -2.891 -5.912 7.513 1.00 97.81 154 ALA A N 1
ATOM 1168 C CA . ALA A 1 154 ? -1.551 -5.633 7.015 1.00 97.81 154 ALA A CA 1
ATOM 1169 C C . ALA A 1 154 ? -1.506 -5.660 5.477 1.00 97.81 154 ALA A C 1
ATOM 1171 O O . ALA A 1 154 ? -0.863 -4.801 4.881 1.00 97.81 154 ALA A O 1
ATOM 1172 N N . GLY A 1 155 ? -2.267 -6.549 4.829 1.00 96.12 155 GLY A N 1
ATOM 1173 C CA . GLY A 1 155 ? -2.449 -6.539 3.376 1.00 96.12 155 GLY A CA 1
ATOM 1174 C C . GLY A 1 155 ? -3.099 -5.244 2.875 1.00 96.12 155 GLY A C 1
ATOM 1175 O O . GLY A 1 155 ? -2.564 -4.574 1.993 1.00 96.12 155 GLY A O 1
ATOM 1176 N N . THR A 1 156 ? -4.194 -4.808 3.511 1.00 96.38 156 THR A N 1
ATOM 1177 C CA . THR A 1 156 ? -4.834 -3.514 3.200 1.00 96.38 156 THR A CA 1
ATOM 1178 C C . THR A 1 156 ? -3.897 -2.324 3.438 1.00 96.38 156 THR A C 1
ATOM 1180 O O . THR A 1 156 ? -3.902 -1.359 2.665 1.00 96.38 156 THR A O 1
ATOM 1183 N N . LEU A 1 157 ? -3.073 -2.372 4.488 1.00 98.25 157 LEU A N 1
ATOM 1184 C CA . LEU A 1 157 ? -2.085 -1.335 4.770 1.00 98.25 157 LEU A CA 1
ATOM 1185 C C . LEU A 1 157 ? -0.994 -1.294 3.697 1.00 98.25 157 LEU A C 1
ATOM 1187 O O . LEU A 1 157 ? -0.652 -0.203 3.244 1.00 98.25 157 LEU A O 1
ATOM 1191 N N . ALA A 1 158 ? -0.491 -2.454 3.265 1.00 97.69 158 ALA A N 1
ATOM 1192 C CA . ALA A 1 158 ? 0.509 -2.555 2.208 1.00 97.69 158 ALA A CA 1
ATOM 1193 C C . ALA A 1 158 ? 0.019 -1.882 0.918 1.00 97.69 158 ALA A C 1
ATOM 1195 O O . ALA A 1 158 ? 0.684 -0.988 0.400 1.00 97.69 158 ALA A O 1
ATOM 1196 N N . GLU A 1 159 ? -1.193 -2.211 0.465 1.00 94.31 159 GLU A N 1
ATOM 1197 C CA . GLU A 1 159 ? -1.796 -1.579 -0.713 1.00 94.31 159 GLU A CA 1
ATOM 1198 C C . GLU A 1 159 ? -2.000 -0.065 -0.565 1.00 94.31 159 GLU A C 1
ATOM 1200 O O . GLU A 1 159 ? -1.795 0.697 -1.514 1.00 94.31 159 GLU A O 1
ATOM 1205 N N . SER A 1 160 ? -2.432 0.378 0.618 1.00 95.94 160 SER A N 1
ATOM 1206 C CA . SER A 1 160 ? -2.694 1.796 0.888 1.00 95.94 160 SER A CA 1
ATOM 1207 C C . SER A 1 160 ? -1.395 2.604 0.907 1.00 95.94 160 SER A C 1
ATOM 1209 O O . SER A 1 160 ? -1.341 3.699 0.349 1.00 95.94 160 SER A O 1
ATOM 1211 N N . ARG A 1 161 ? -0.328 2.044 1.491 1.00 98.00 161 ARG A N 1
ATOM 1212 C CA . ARG A 1 161 ? 1.014 2.637 1.509 1.00 98.00 161 ARG A CA 1
ATOM 1213 C C . ARG A 1 161 ? 1.645 2.652 0.113 1.00 98.00 161 ARG A C 1
ATOM 1215 O O . ARG A 1 161 ? 2.203 3.678 -0.259 1.00 98.00 161 ARG A O 1
ATOM 1222 N N . THR A 1 162 ? 1.467 1.606 -0.698 1.00 94.88 162 THR A N 1
ATOM 1223 C CA . THR A 1 162 ? 1.823 1.624 -2.132 1.00 94.88 162 THR A CA 1
ATOM 1224 C C . THR A 1 162 ? 1.135 2.784 -2.865 1.00 94.88 162 THR A C 1
ATOM 1226 O O . THR A 1 162 ? 1.787 3.536 -3.586 1.00 94.88 162 THR A O 1
ATOM 1229 N N . LEU A 1 163 ? -0.173 2.990 -2.659 1.00 89.75 163 LEU A N 1
ATOM 1230 C CA . LEU A 1 163 ? -0.891 4.098 -3.300 1.00 89.75 163 LEU A CA 1
ATOM 1231 C C . LEU A 1 163 ? -0.356 5.467 -2.846 1.00 89.75 163 LEU A C 1
ATOM 1233 O O . LEU A 1 163 ? -0.205 6.372 -3.664 1.00 89.75 163 LEU A O 1
ATOM 1237 N N . ALA A 1 164 ? -0.021 5.613 -1.562 1.00 90.31 164 ALA A N 1
ATOM 1238 C CA . ALA A 1 164 ? 0.585 6.837 -1.040 1.00 90.31 164 ALA A CA 1
ATOM 1239 C C . ALA A 1 164 ? 1.991 7.071 -1.613 1.00 90.31 164 ALA A C 1
ATOM 1241 O O . ALA A 1 164 ? 2.380 8.214 -1.853 1.00 90.31 164 ALA A O 1
ATOM 1242 N N . ALA A 1 165 ? 2.742 6.001 -1.879 1.00 90.88 165 ALA A N 1
ATOM 1243 C CA . ALA A 1 165 ? 4.040 6.093 -2.529 1.00 90.88 165 ALA A CA 1
ATOM 1244 C C . ALA A 1 165 ? 3.920 6.637 -3.962 1.00 90.88 165 ALA A C 1
ATOM 1246 O O . ALA A 1 165 ? 4.662 7.550 -4.323 1.00 90.88 165 ALA A O 1
ATOM 1247 N N . TRP A 1 166 ? 2.937 6.173 -4.739 1.00 86.00 166 TRP A N 1
ATOM 1248 C CA . TRP A 1 166 ? 2.640 6.719 -6.071 1.00 86.00 166 TRP A CA 1
ATOM 1249 C C . TRP A 1 166 ? 2.231 8.188 -6.036 1.00 86.00 166 TRP A C 1
ATOM 1251 O O . TRP A 1 166 ? 2.754 8.995 -6.802 1.00 86.00 166 TRP A O 1
ATOM 1261 N N . GLN A 1 167 ? 1.370 8.564 -5.092 1.00 83.38 167 GLN A N 1
ATOM 1262 C CA . GLN A 1 167 ? 1.016 9.965 -4.872 1.00 83.38 167 GLN A CA 1
ATOM 1263 C C . GLN A 1 167 ? 2.242 10.833 -4.554 1.00 83.38 167 GLN A C 1
ATOM 1265 O O . GLN A 1 167 ? 2.341 11.967 -5.023 1.00 83.38 167 GLN A O 1
ATOM 1270 N N . ALA A 1 168 ? 3.193 10.303 -3.781 1.00 83.25 168 ALA A N 1
ATOM 1271 C CA . ALA A 1 168 ? 4.441 10.988 -3.473 1.00 83.25 168 ALA A CA 1
ATOM 1272 C C . ALA A 1 168 ? 5.381 11.089 -4.691 1.00 83.25 168 ALA A C 1
ATOM 1274 O O . ALA A 1 168 ? 6.029 12.124 -4.848 1.00 83.25 168 ALA A O 1
ATOM 1275 N N . ILE A 1 169 ? 5.429 10.077 -5.569 1.00 80.00 169 ILE A N 1
ATOM 1276 C CA . ILE A 1 169 ? 6.131 10.157 -6.865 1.00 80.00 169 ILE A CA 1
ATOM 1277 C C . ILE A 1 169 ? 5.534 11.281 -7.716 1.00 80.00 169 ILE A C 1
ATOM 1279 O O . ILE A 1 169 ? 6.258 12.180 -8.144 1.00 80.00 169 ILE A O 1
ATOM 1283 N N . ASP A 1 170 ? 4.212 11.285 -7.897 1.00 77.06 170 ASP A N 1
ATOM 1284 C CA . ASP A 1 170 ? 3.513 12.285 -8.710 1.00 77.06 170 ASP A CA 1
ATOM 1285 C C . ASP A 1 170 ? 3.682 13.711 -8.152 1.00 77.06 170 ASP A C 1
ATOM 1287 O O . ASP A 1 170 ? 3.748 14.680 -8.912 1.00 77.06 170 ASP A O 1
ATOM 1291 N N . ALA A 1 171 ? 3.817 13.844 -6.829 1.00 78.06 171 ALA A N 1
ATOM 1292 C CA . ALA A 1 171 ? 4.117 15.100 -6.144 1.00 78.06 171 ALA A CA 1
ATOM 1293 C C . ALA A 1 171 ? 5.610 15.498 -6.166 1.00 78.06 171 ALA A C 1
ATOM 1295 O O . ALA A 1 171 ? 5.965 16.546 -5.623 1.00 78.06 171 ALA A O 1
ATOM 1296 N N . GLY A 1 172 ? 6.496 14.689 -6.758 1.00 79.31 172 GLY A N 1
ATOM 1297 C CA . GLY A 1 172 ? 7.936 14.957 -6.819 1.00 79.31 172 GLY A CA 1
ATOM 1298 C C . GLY A 1 172 ? 8.650 14.828 -5.469 1.00 79.31 172 GLY A C 1
ATOM 1299 O O . GLY A 1 172 ? 9.622 15.538 -5.212 1.00 79.31 172 GLY A O 1
ATOM 1300 N N . MET A 1 173 ? 8.170 13.946 -4.587 1.00 83.62 173 MET A N 1
ATOM 1301 C CA . MET A 1 173 ? 8.689 13.727 -3.232 1.00 83.62 173 MET A CA 1
ATOM 1302 C C . MET A 1 173 ? 9.343 12.336 -3.090 1.00 83.62 173 MET A C 1
ATOM 1304 O O . MET A 1 173 ? 8.817 11.476 -2.377 1.00 83.62 173 MET A O 1
ATOM 1308 N N . PRO A 1 174 ? 10.511 12.083 -3.714 1.00 83.19 174 PRO A N 1
ATOM 1309 C CA . PRO A 1 174 ? 11.102 10.743 -3.803 1.00 83.19 174 PRO A CA 1
ATOM 1310 C C . PRO A 1 174 ? 11.438 10.129 -2.437 1.00 83.19 174 PRO A C 1
ATOM 1312 O O . PRO A 1 174 ? 11.195 8.946 -2.218 1.00 83.19 174 PRO A O 1
ATOM 1315 N N . SER A 1 175 ? 11.919 10.921 -1.471 1.00 92.12 175 SER A N 1
ATOM 1316 C CA . SER A 1 175 ? 12.202 10.421 -0.116 1.00 92.12 175 SER A CA 1
ATOM 1317 C C . SER A 1 175 ? 10.940 9.978 0.631 1.00 92.12 175 SER A C 1
ATOM 1319 O O . SER A 1 175 ? 10.995 9.056 1.446 1.00 92.12 175 SER A O 1
ATOM 1321 N N . LEU A 1 176 ? 9.803 10.638 0.377 1.00 91.44 176 LEU A N 1
ATOM 1322 C CA . LEU A 1 176 ? 8.517 10.255 0.960 1.00 91.44 176 LEU A CA 1
ATOM 1323 C C . LEU A 1 176 ? 7.976 8.992 0.282 1.00 91.44 176 LEU A C 1
ATOM 1325 O O . LEU A 1 176 ? 7.561 8.071 0.981 1.00 91.44 176 LEU A O 1
ATOM 1329 N N . ALA A 1 177 ? 8.064 8.915 -1.050 1.00 87.75 177 ALA A N 1
ATOM 1330 C CA . ALA A 1 177 ? 7.709 7.718 -1.808 1.00 87.75 177 ALA A CA 1
ATOM 1331 C C . ALA A 1 177 ? 8.503 6.495 -1.333 1.00 87.75 177 ALA A C 1
ATOM 1333 O O . ALA A 1 177 ? 7.923 5.456 -1.026 1.00 87.75 177 ALA A O 1
ATOM 1334 N N . TRP A 1 178 ? 9.823 6.644 -1.176 1.00 97.31 178 TRP A N 1
ATOM 1335 C CA . TRP A 1 178 ? 10.694 5.584 -0.673 1.00 97.31 178 TRP A CA 1
ATOM 1336 C C . TRP A 1 178 ? 10.262 5.082 0.707 1.00 97.31 178 TRP A C 1
ATOM 1338 O O . TRP A 1 178 ? 10.166 3.876 0.927 1.00 97.31 178 TRP A O 1
ATOM 1348 N N . ARG A 1 179 ? 9.958 6.001 1.636 1.00 98.31 179 ARG A N 1
ATOM 1349 C CA . ARG A 1 179 ? 9.465 5.640 2.972 1.00 98.31 179 ARG A CA 1
ATOM 1350 C C . ARG A 1 179 ? 8.160 4.850 2.889 1.00 98.31 179 ARG A C 1
ATOM 1352 O O . ARG A 1 179 ? 8.046 3.823 3.547 1.00 98.31 179 ARG A O 1
ATOM 1359 N N . HIS A 1 180 ? 7.209 5.302 2.076 1.00 97.50 180 HIS A N 1
ATOM 1360 C CA . HIS A 1 180 ? 5.936 4.609 1.904 1.00 97.50 180 HIS A CA 1
ATOM 1361 C C . HIS A 1 180 ? 6.096 3.210 1.302 1.00 97.50 180 HIS A C 1
ATOM 1363 O O . HIS A 1 180 ? 5.435 2.289 1.772 1.00 97.50 180 HIS A O 1
ATOM 1369 N N . PHE A 1 181 ? 7.009 3.002 0.348 1.00 98.06 181 PHE A N 1
ATOM 1370 C CA . PHE A 1 181 ? 7.310 1.654 -0.146 1.00 98.06 181 PHE A CA 1
ATOM 1371 C C . PHE A 1 181 ? 7.966 0.760 0.915 1.00 98.06 181 PHE A C 1
ATOM 1373 O O . PHE A 1 181 ? 7.613 -0.413 1.021 1.00 98.06 181 PHE A O 1
ATOM 1380 N N . GLU A 1 182 ? 8.866 1.282 1.754 1.00 98.69 182 GLU A N 1
ATOM 1381 C CA . GLU A 1 182 ? 9.430 0.504 2.871 1.00 98.69 182 GLU A CA 1
ATOM 1382 C C . GLU A 1 182 ? 8.369 0.129 3.922 1.00 98.69 182 GLU A C 1
ATOM 1384 O O . GLU A 1 182 ? 8.342 -1.004 4.417 1.00 98.69 182 GLU A O 1
ATOM 1389 N N . GLU A 1 183 ? 7.446 1.045 4.223 1.00 98.62 183 GLU A N 1
ATOM 1390 C CA . GLU A 1 183 ? 6.276 0.781 5.069 1.00 98.62 183 GLU A CA 1
ATOM 1391 C C . GLU A 1 183 ? 5.359 -0.276 4.429 1.00 98.62 183 GLU A C 1
ATOM 1393 O O . GLU A 1 183 ? 4.951 -1.222 5.105 1.00 98.62 183 GLU A O 1
ATOM 1398 N N . ALA A 1 184 ? 5.106 -0.185 3.118 1.00 98.31 184 ALA A N 1
ATOM 1399 C CA . ALA A 1 184 ? 4.313 -1.159 2.370 1.00 98.31 184 ALA A CA 1
ATOM 1400 C C . ALA A 1 184 ? 4.946 -2.559 2.395 1.00 98.31 184 ALA A C 1
ATOM 1402 O O . ALA A 1 184 ? 4.269 -3.537 2.700 1.00 98.31 184 ALA A O 1
ATOM 1403 N N . LYS A 1 185 ? 6.260 -2.668 2.164 1.00 98.62 185 LYS A N 1
ATOM 1404 C CA . LYS A 1 185 ? 7.010 -3.936 2.235 1.00 98.62 185 LYS A CA 1
ATOM 1405 C C . LYS A 1 185 ? 7.010 -4.523 3.645 1.00 98.62 185 LYS A C 1
ATOM 1407 O O . LYS A 1 185 ? 6.979 -5.741 3.811 1.00 98.62 185 LYS A O 1
ATOM 1412 N N . THR A 1 186 ? 7.059 -3.680 4.675 1.00 98.69 186 THR A N 1
ATOM 1413 C CA . THR A 1 186 ? 6.938 -4.124 6.073 1.00 98.69 186 THR A CA 1
ATOM 1414 C C . THR A 1 186 ? 5.551 -4.706 6.336 1.00 98.69 186 THR A C 1
ATOM 1416 O O . THR A 1 186 ? 5.448 -5.826 6.836 1.00 98.69 186 THR A O 1
ATOM 1419 N N . ALA A 1 187 ? 4.498 -4.003 5.914 1.00 98.12 187 ALA A N 1
ATOM 1420 C CA . ALA A 1 187 ? 3.122 -4.469 6.034 1.00 98.12 187 ALA A CA 1
ATOM 1421 C C . ALA A 1 187 ? 2.863 -5.752 5.217 1.00 98.12 187 ALA A C 1
ATOM 1423 O O . ALA A 1 187 ? 2.235 -6.677 5.718 1.00 98.12 187 ALA A O 1
ATOM 1424 N N . ALA A 1 188 ? 3.422 -5.879 4.011 1.00 97.69 188 ALA A N 1
ATOM 1425 C CA . ALA A 1 188 ? 3.296 -7.084 3.186 1.00 97.69 188 ALA A CA 1
ATOM 1426 C C . ALA A 1 188 ? 3.933 -8.325 3.839 1.00 97.69 188 ALA A C 1
ATOM 1428 O O . ALA A 1 188 ? 3.368 -9.419 3.801 1.00 97.69 188 ALA A O 1
ATOM 1429 N N . ARG A 1 189 ? 5.087 -8.162 4.505 1.00 98.12 189 ARG A N 1
ATOM 1430 C CA . ARG A 1 189 ? 5.697 -9.248 5.295 1.00 98.12 189 ARG A CA 1
ATOM 1431 C C . ARG A 1 189 ? 4.821 -9.648 6.477 1.00 98.12 189 ARG A C 1
ATOM 1433 O O . ARG A 1 189 ? 4.696 -10.833 6.758 1.00 98.12 189 ARG A O 1
ATOM 1440 N N . GLU A 1 190 ? 4.196 -8.683 7.147 1.00 97.38 190 GLU A N 1
ATOM 1441 C CA . GLU A 1 190 ? 3.250 -8.954 8.233 1.00 97.38 190 GLU A CA 1
ATOM 1442 C C . GLU A 1 190 ? 1.950 -9.612 7.740 1.00 97.38 190 GLU A C 1
ATOM 1444 O O . GLU A 1 190 ? 1.373 -10.452 8.434 1.00 97.38 190 GLU A O 1
ATOM 1449 N N . ALA A 1 191 ? 1.527 -9.298 6.514 1.00 96.75 191 ALA A N 1
ATOM 1450 C CA . ALA A 1 191 ? 0.444 -9.994 5.833 1.00 96.75 191 ALA A CA 1
ATOM 1451 C C . ALA A 1 191 ? 0.804 -11.449 5.495 1.00 96.75 191 ALA A C 1
ATOM 1453 O O . ALA A 1 191 ? -0.100 -12.262 5.312 1.00 96.75 191 ALA A O 1
ATOM 1454 N N . ASN A 1 192 ? 2.100 -11.788 5.474 1.00 96.38 192 ASN A N 1
ATOM 1455 C CA . ASN A 1 192 ? 2.636 -13.049 4.968 1.00 96.38 192 ASN A CA 1
ATOM 1456 C C . ASN A 1 192 ? 2.209 -13.307 3.511 1.00 96.38 192 ASN A C 1
ATOM 1458 O O . ASN A 1 192 ? 1.867 -14.430 3.145 1.00 96.38 192 ASN A O 1
ATOM 1462 N N . ASP A 1 193 ? 2.222 -12.245 2.700 1.00 94.56 193 ASP A N 1
ATOM 1463 C CA . ASP A 1 193 ? 1.841 -12.270 1.290 1.00 94.56 193 ASP A CA 1
ATOM 1464 C C . ASP A 1 193 ? 3.054 -11.915 0.403 1.00 94.56 193 ASP A C 1
ATOM 1466 O O . ASP A 1 193 ? 3.430 -10.740 0.282 1.00 94.56 193 ASP A O 1
ATOM 1470 N N . PRO A 1 194 ? 3.702 -12.923 -0.217 1.00 95.31 194 PRO A N 1
ATOM 1471 C CA . PRO A 1 194 ? 4.826 -12.705 -1.122 1.00 95.31 194 PRO A CA 1
ATOM 1472 C C . PRO A 1 194 ? 4.470 -11.874 -2.358 1.00 95.31 194 PRO A C 1
ATOM 1474 O O . PRO A 1 194 ? 5.344 -11.188 -2.886 1.00 95.31 194 PRO A O 1
ATOM 1477 N N . ALA A 1 195 ? 3.215 -11.908 -2.816 1.00 93.00 195 ALA A N 1
ATOM 1478 C CA . ALA A 1 195 ? 2.782 -11.172 -3.996 1.00 93.00 195 ALA A CA 1
ATOM 1479 C C . ALA A 1 195 ? 2.696 -9.670 -3.700 1.00 93.00 195 ALA A C 1
ATOM 1481 O O . ALA A 1 195 ? 3.222 -8.867 -4.469 1.00 93.00 195 ALA A O 1
ATOM 1482 N N . LEU A 1 196 ? 2.148 -9.284 -2.542 1.00 92.06 196 LEU A N 1
ATOM 1483 C CA . LEU A 1 196 ? 2.176 -7.885 -2.096 1.00 92.06 196 LEU A CA 1
ATOM 1484 C C . LEU A 1 196 ? 3.607 -7.372 -1.892 1.00 92.06 196 LEU A C 1
ATOM 1486 O O . LEU A 1 196 ? 3.917 -6.238 -2.259 1.00 92.06 196 LEU A O 1
ATOM 1490 N N . LEU A 1 197 ? 4.495 -8.206 -1.338 1.00 97.75 197 LEU A N 1
ATOM 1491 C CA . LEU A 1 197 ? 5.895 -7.834 -1.131 1.00 97.75 197 LEU A CA 1
ATOM 1492 C C . LEU A 1 197 ? 6.631 -7.618 -2.462 1.00 97.75 197 LEU A C 1
ATOM 1494 O O . LEU A 1 197 ? 7.347 -6.624 -2.613 1.00 97.75 197 LEU A O 1
ATOM 1498 N N . ALA A 1 198 ? 6.461 -8.538 -3.412 1.00 96.25 198 ALA A N 1
ATOM 1499 C CA . ALA A 1 198 ? 7.045 -8.443 -4.745 1.00 96.25 198 ALA A CA 1
ATOM 1500 C C . ALA A 1 198 ? 6.498 -7.236 -5.520 1.00 96.25 198 ALA A C 1
ATOM 1502 O O . ALA A 1 198 ? 7.280 -6.485 -6.097 1.00 96.25 198 ALA A O 1
ATOM 1503 N N . HIS A 1 199 ? 5.187 -6.986 -5.458 1.00 92.31 199 HIS A N 1
ATOM 1504 C CA . HIS A 1 199 ? 4.573 -5.818 -6.084 1.00 92.31 199 HIS A CA 1
ATOM 1505 C C . HIS A 1 199 ? 5.157 -4.507 -5.537 1.00 92.31 199 HIS A C 1
ATOM 1507 O O . HIS A 1 199 ? 5.725 -3.731 -6.299 1.00 92.31 199 HIS A O 1
ATOM 1513 N N . ALA A 1 200 ? 5.146 -4.305 -4.213 1.00 95.44 200 ALA A N 1
ATOM 1514 C CA . ALA A 1 200 ? 5.697 -3.090 -3.606 1.00 95.44 200 ALA A CA 1
ATOM 1515 C C . ALA A 1 200 ? 7.205 -2.911 -3.883 1.00 95.44 200 ALA A C 1
ATOM 1517 O O . ALA A 1 200 ? 7.681 -1.787 -4.026 1.00 95.44 200 ALA A O 1
ATOM 1518 N N . THR A 1 201 ? 7.965 -4.009 -3.979 1.00 98.19 201 THR A N 1
ATOM 1519 C CA . THR A 1 201 ? 9.399 -3.968 -4.324 1.00 98.19 201 THR A CA 1
ATOM 1520 C C . THR A 1 201 ? 9.625 -3.586 -5.788 1.00 98.19 201 THR A C 1
ATOM 1522 O O . THR A 1 201 ? 10.498 -2.766 -6.068 1.00 98.19 201 THR A O 1
ATOM 1525 N N . GLY A 1 202 ? 8.834 -4.128 -6.716 1.00 94.25 202 GLY A N 1
ATOM 1526 C CA . GLY A 1 202 ? 8.900 -3.744 -8.125 1.00 94.25 202 GLY A CA 1
ATOM 1527 C C . GLY A 1 202 ? 8.491 -2.287 -8.346 1.00 94.25 202 GLY A C 1
ATOM 1528 O O . GLY A 1 202 ? 9.177 -1.561 -9.056 1.00 94.25 202 GLY A O 1
ATOM 1529 N N . GLU A 1 203 ? 7.438 -1.815 -7.674 1.00 90.69 203 GLU A N 1
ATOM 1530 C CA . GLU A 1 203 ? 6.992 -0.418 -7.777 1.00 90.69 203 GLU A CA 1
ATOM 1531 C C . GLU A 1 203 ? 8.023 0.569 -7.212 1.00 90.69 203 GLU A C 1
ATOM 1533 O O . GLU A 1 203 ? 8.230 1.650 -7.763 1.00 90.69 203 GLU A O 1
ATOM 1538 N N . GLN A 1 204 ? 8.735 0.185 -6.149 1.00 97.44 204 GLN A N 1
ATOM 1539 C CA . GLN A 1 204 ? 9.798 1.001 -5.562 1.00 97.44 204 GLN A CA 1
ATOM 1540 C C . GLN A 1 204 ? 10.926 1.317 -6.561 1.00 97.44 204 GLN A C 1
ATOM 1542 O O . GLN A 1 204 ? 11.556 2.373 -6.450 1.00 97.44 204 GLN A O 1
ATOM 1547 N N . ALA A 1 205 ? 11.158 0.459 -7.565 1.00 94.38 205 ALA A N 1
ATOM 1548 C CA . ALA A 1 205 ? 12.162 0.688 -8.606 1.00 94.38 205 ALA A CA 1
ATOM 1549 C C . ALA A 1 205 ? 11.897 1.961 -9.426 1.00 94.38 205 ALA A C 1
ATOM 1551 O O . ALA A 1 205 ? 12.844 2.615 -9.866 1.00 94.38 205 ALA A O 1
ATOM 1552 N N . TYR A 1 206 ? 10.639 2.395 -9.552 1.00 87.94 206 TYR A N 1
ATOM 1553 C CA . TYR A 1 206 ? 10.309 3.642 -10.246 1.00 87.94 206 TYR A CA 1
ATOM 1554 C C . TYR A 1 206 ? 10.866 4.884 -9.540 1.00 87.94 206 TYR A C 1
ATOM 1556 O O . TYR A 1 206 ? 11.211 5.854 -10.213 1.00 87.94 206 TYR A O 1
ATOM 1564 N N . VAL A 1 207 ? 11.052 4.848 -8.213 1.00 89.75 207 VAL A N 1
ATOM 1565 C CA . VAL A 1 207 ? 11.733 5.934 -7.484 1.00 89.75 207 VAL A CA 1
ATOM 1566 C C . VAL A 1 207 ? 13.192 6.047 -7.934 1.00 89.75 207 VAL A C 1
ATOM 1568 O O . VAL A 1 207 ? 13.686 7.149 -8.161 1.00 89.75 207 VAL A O 1
ATOM 1571 N N . LEU A 1 208 ? 13.882 4.914 -8.095 1.00 91.06 208 LEU A N 1
ATOM 1572 C CA . LEU A 1 208 ? 15.272 4.873 -8.564 1.00 91.06 208 LEU A CA 1
ATOM 1573 C C . LEU A 1 208 ? 15.378 5.322 -10.028 1.00 91.06 208 LEU A C 1
ATOM 1575 O O . LEU A 1 208 ? 16.253 6.120 -10.365 1.00 91.06 208 LEU A O 1
ATOM 1579 N N . SER A 1 209 ? 14.441 4.885 -10.874 1.00 84.81 209 SER A N 1
ATOM 1580 C CA . SER A 1 209 ? 14.335 5.310 -12.276 1.00 84.81 209 SER A CA 1
ATOM 1581 C C . SER A 1 209 ? 14.156 6.829 -12.416 1.00 84.81 209 SER A C 1
ATOM 1583 O O . SER A 1 209 ? 14.876 7.478 -13.184 1.00 84.81 209 SER A O 1
ATOM 1585 N N . ASP A 1 210 ? 13.266 7.434 -11.621 1.00 82.81 210 ASP A N 1
ATOM 1586 C CA . ASP A 1 210 ? 13.038 8.886 -11.618 1.00 82.81 210 ASP A CA 1
ATOM 1587 C C . ASP A 1 210 ? 14.274 9.668 -11.139 1.00 82.81 210 ASP A C 1
ATOM 1589 O O . ASP A 1 210 ? 14.536 10.777 -11.611 1.00 82.81 210 ASP A O 1
ATOM 1593 N N . LEU A 1 211 ? 15.084 9.065 -10.261 1.00 85.31 211 LEU A N 1
ATOM 1594 C CA . LEU A 1 211 ? 16.374 9.596 -9.805 1.00 85.31 211 LEU A CA 1
ATOM 1595 C C . LEU A 1 211 ? 17.543 9.310 -10.765 1.00 85.31 211 LEU A C 1
ATOM 1597 O O . LEU A 1 211 ? 18.670 9.708 -10.470 1.00 85.31 211 LEU A O 1
ATOM 1601 N N . ARG A 1 212 ? 17.291 8.673 -11.918 1.00 87.38 212 ARG A N 1
ATOM 1602 C CA . ARG A 1 212 ? 18.301 8.280 -12.922 1.00 87.38 212 ARG A CA 1
ATOM 1603 C C . ARG A 1 212 ? 19.326 7.256 -12.419 1.00 87.38 212 ARG A C 1
ATOM 1605 O O . ARG A 1 212 ? 20.432 7.183 -12.944 1.00 87.38 212 ARG A O 1
ATOM 1612 N N . LEU A 1 213 ? 18.944 6.440 -11.441 1.00 89.06 213 LEU A N 1
ATOM 1613 C CA . LEU A 1 213 ? 19.716 5.295 -10.953 1.00 89.06 213 LEU A CA 1
ATOM 1614 C C . LEU A 1 213 ? 19.223 4.020 -11.653 1.00 89.06 213 LEU A C 1
ATOM 1616 O O . LEU A 1 213 ? 18.600 3.157 -11.039 1.00 89.06 213 LEU A O 1
ATOM 1620 N N . ALA A 1 214 ? 19.416 3.955 -12.972 1.00 86.00 214 ALA A N 1
ATOM 1621 C CA . ALA A 1 214 ? 18.772 2.950 -13.818 1.00 86.00 214 ALA A CA 1
ATOM 1622 C C . ALA A 1 214 ? 19.244 1.512 -13.538 1.00 86.00 214 ALA A C 1
ATOM 1624 O O . ALA A 1 214 ? 18.408 0.615 -13.437 1.00 86.00 214 ALA A O 1
ATOM 1625 N N . ASP A 1 215 ? 20.548 1.303 -13.330 1.00 94.38 215 ASP A N 1
ATOM 1626 C CA . ASP A 1 215 ? 21.101 -0.015 -12.985 1.00 94.38 215 ASP A CA 1
ATOM 1627 C C . ASP A 1 215 ? 20.541 -0.535 -11.651 1.00 94.38 215 ASP A C 1
ATOM 1629 O O . ASP A 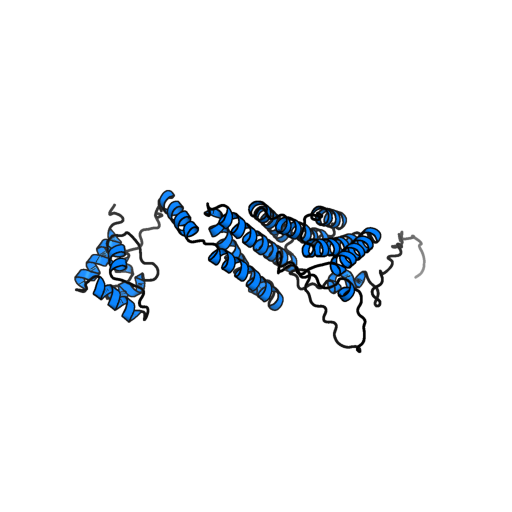1 215 ? 20.119 -1.690 -11.550 1.00 94.38 215 ASP A O 1
ATOM 1633 N N . ASP A 1 216 ? 20.461 0.336 -10.638 1.00 98.00 216 ASP A N 1
ATOM 1634 C CA . ASP A 1 216 ? 19.892 -0.003 -9.329 1.00 98.00 216 ASP A CA 1
ATOM 1635 C C . ASP A 1 216 ? 18.390 -0.310 -9.441 1.00 98.00 216 ASP A C 1
ATOM 1637 O O . ASP A 1 216 ? 17.887 -1.239 -8.804 1.00 98.00 216 ASP A O 1
ATOM 1641 N N . ALA A 1 217 ? 17.662 0.441 -10.275 1.00 92.94 217 ALA A N 1
ATOM 1642 C CA . ALA A 1 217 ? 16.248 0.202 -10.545 1.00 92.94 217 ALA A CA 1
ATOM 1643 C C . ALA A 1 217 ? 16.026 -1.172 -11.198 1.00 92.94 217 ALA A C 1
ATOM 1645 O O . ALA A 1 217 ? 15.167 -1.938 -10.752 1.00 92.94 217 ALA A O 1
ATOM 1646 N N . LEU A 1 218 ? 16.840 -1.513 -12.206 1.00 95.12 218 LEU A N 1
ATOM 1647 C CA . LEU A 1 218 ? 16.809 -2.809 -12.883 1.00 95.12 218 LEU A CA 1
ATOM 1648 C C . LEU A 1 218 ? 17.137 -3.956 -11.921 1.00 95.12 218 LEU A C 1
ATOM 1650 O O . LEU A 1 218 ? 16.465 -4.993 -11.933 1.00 95.12 218 LEU A O 1
ATOM 1654 N N . GLN A 1 219 ? 18.137 -3.773 -11.060 1.00 98.38 219 GLN A N 1
ATOM 1655 C CA . GLN A 1 219 ? 18.485 -4.761 -10.045 1.00 98.38 219 GLN A CA 1
ATOM 1656 C C . GLN A 1 219 ? 17.334 -4.968 -9.050 1.00 98.38 219 GLN A C 1
ATOM 1658 O O . GLN A 1 219 ? 16.983 -6.112 -8.746 1.00 98.38 219 GLN A O 1
ATOM 1663 N N . LEU A 1 220 ? 16.719 -3.881 -8.571 1.00 98.06 220 LEU A N 1
ATOM 1664 C CA . LEU A 1 220 ? 15.640 -3.942 -7.589 1.00 98.06 220 LEU A CA 1
ATOM 1665 C C . LEU A 1 220 ? 14.406 -4.660 -8.146 1.00 98.06 220 LEU A C 1
ATOM 1667 O O . LEU A 1 220 ? 13.922 -5.598 -7.510 1.00 98.06 220 LEU A O 1
ATOM 1671 N N . VAL A 1 221 ? 13.934 -4.291 -9.341 1.00 95.81 221 VAL A N 1
ATOM 1672 C CA . VAL A 1 221 ? 12.769 -4.954 -9.956 1.00 95.81 221 VAL A CA 1
ATOM 1673 C C . VAL A 1 221 ? 13.061 -6.419 -10.286 1.00 95.81 221 VAL A C 1
ATOM 1675 O O . VAL A 1 221 ? 12.216 -7.280 -10.051 1.00 95.81 221 VAL A O 1
ATOM 1678 N N . SER A 1 222 ? 14.284 -6.741 -10.725 1.00 97.50 222 SER A N 1
ATOM 1679 C CA . SER A 1 222 ? 14.690 -8.130 -10.974 1.00 97.50 222 SER A CA 1
ATOM 1680 C C . SER A 1 222 ? 14.660 -8.975 -9.697 1.00 97.50 222 SER A C 1
ATOM 1682 O O . SER A 1 222 ? 14.284 -10.143 -9.745 1.00 97.50 222 SER A O 1
ATOM 1684 N N . SER A 1 223 ? 15.009 -8.388 -8.546 1.00 98.00 223 SER A N 1
ATOM 1685 C CA . SER A 1 223 ? 14.986 -9.082 -7.250 1.00 98.00 223 SER A CA 1
ATOM 1686 C C . SER A 1 223 ? 13.577 -9.383 -6.726 1.00 98.00 223 SER A C 1
ATOM 1688 O O . SER A 1 223 ? 13.417 -10.251 -5.869 1.00 98.00 223 SER A O 1
ATOM 1690 N N . ALA A 1 224 ? 12.557 -8.681 -7.229 1.00 96.25 224 ALA A N 1
ATOM 1691 C CA . ALA A 1 224 ? 11.170 -8.883 -6.827 1.00 96.25 224 ALA A CA 1
ATOM 1692 C C . ALA A 1 224 ? 10.527 -10.111 -7.496 1.00 96.25 224 ALA A C 1
ATOM 1694 O O . ALA A 1 224 ? 9.533 -10.631 -6.991 1.00 96.25 224 ALA A O 1
ATOM 1695 N N . TYR A 1 225 ? 11.074 -10.580 -8.621 1.00 94.69 225 TYR A N 1
ATOM 1696 C CA . TYR A 1 225 ? 10.507 -11.678 -9.399 1.00 94.69 225 TYR A CA 1
ATOM 1697 C C . TYR A 1 225 ? 10.830 -13.052 -8.797 1.00 94.69 225 TYR A C 1
ATOM 1699 O O . TYR A 1 225 ? 11.981 -13.357 -8.486 1.00 94.69 225 TYR A O 1
ATOM 1707 N N . THR A 1 226 ? 9.819 -13.922 -8.705 1.00 93.25 226 THR A N 1
ATOM 1708 C CA . THR A 1 226 ? 9.996 -15.362 -8.459 1.00 93.25 226 THR A CA 1
ATOM 1709 C C . THR A 1 226 ? 8.935 -16.168 -9.214 1.00 93.25 226 THR A C 1
ATOM 1711 O O . THR A 1 226 ? 7.818 -15.691 -9.412 1.00 93.25 226 THR A O 1
ATOM 1714 N N . GLU A 1 227 ? 9.246 -17.416 -9.573 1.00 91.25 227 GLU A N 1
ATOM 1715 C CA . GLU A 1 227 ? 8.308 -18.322 -10.267 1.00 91.25 227 GLU A CA 1
ATOM 1716 C C . GLU A 1 227 ? 7.077 -18.701 -9.429 1.00 91.25 227 GLU A C 1
ATOM 1718 O O . GLU A 1 227 ? 6.050 -19.100 -9.968 1.00 91.25 227 GLU A O 1
ATOM 1723 N N . ALA A 1 228 ? 7.151 -18.556 -8.102 1.00 91.88 228 ALA A N 1
ATOM 1724 C CA . ALA A 1 228 ? 6.037 -18.845 -7.202 1.00 91.88 228 ALA A CA 1
ATOM 1725 C C . ALA A 1 228 ? 4.952 -17.750 -7.200 1.00 91.88 228 ALA A C 1
ATOM 1727 O O . ALA A 1 228 ? 3.919 -17.919 -6.551 1.00 91.88 228 ALA A O 1
ATOM 1728 N N . LEU A 1 229 ? 5.185 -16.617 -7.873 1.00 91.00 229 LEU A N 1
ATOM 1729 C CA . LEU A 1 229 ? 4.229 -15.515 -7.928 1.00 91.00 229 LEU A CA 1
ATOM 1730 C C . LEU A 1 229 ? 3.054 -15.814 -8.876 1.00 91.00 229 LEU A C 1
ATOM 1732 O O . LEU A 1 229 ? 3.229 -16.498 -9.894 1.00 91.00 229 LEU A O 1
ATOM 1736 N N . PRO A 1 230 ? 1.871 -15.225 -8.607 1.00 86.56 230 PRO A N 1
ATOM 1737 C CA . PRO A 1 230 ? 0.745 -15.255 -9.536 1.00 86.56 230 PRO A CA 1
ATOM 1738 C C . PRO A 1 230 ? 1.151 -14.787 -10.937 1.00 86.56 230 PRO A C 1
ATOM 1740 O O . PRO A 1 230 ? 1.911 -13.825 -11.079 1.00 86.56 230 PRO A O 1
ATOM 1743 N N . ALA A 1 231 ? 0.614 -15.433 -11.977 1.00 84.25 231 ALA A N 1
ATOM 1744 C CA . ALA A 1 231 ? 0.988 -15.170 -13.372 1.00 84.25 231 ALA A CA 1
ATOM 1745 C C . ALA A 1 231 ? 0.861 -13.685 -13.745 1.00 84.25 231 ALA A C 1
ATOM 1747 O O . ALA A 1 231 ? 1.784 -13.103 -14.308 1.00 84.25 231 ALA A O 1
ATOM 1748 N N . ARG A 1 232 ? -0.238 -13.042 -13.332 1.00 80.25 232 ARG A N 1
ATOM 1749 C CA . ARG A 1 232 ? -0.488 -11.610 -13.544 1.00 80.25 232 ARG A CA 1
ATOM 1750 C C . ARG A 1 232 ? 0.628 -10.723 -12.976 1.00 80.25 232 ARG A C 1
ATOM 1752 O O . ARG A 1 232 ? 1.038 -9.766 -13.624 1.00 80.25 232 ARG A O 1
ATOM 1759 N N . LEU A 1 233 ? 1.150 -11.049 -11.792 1.00 83.25 233 LEU A N 1
ATOM 1760 C CA . LEU A 1 233 ? 2.246 -10.292 -11.187 1.00 83.25 233 LEU A CA 1
ATOM 1761 C C . LEU A 1 233 ? 3.590 -10.587 -11.858 1.00 83.25 233 LEU A C 1
ATOM 1763 O O . LEU A 1 233 ? 4.393 -9.673 -12.015 1.00 83.25 233 LEU A O 1
ATOM 1767 N N . ARG A 1 234 ? 3.829 -11.834 -12.284 1.00 91.19 234 ARG A N 1
ATOM 1768 C CA . ARG A 1 234 ? 5.026 -12.195 -13.063 1.00 91.19 234 ARG A CA 1
ATOM 1769 C C . ARG A 1 234 ? 5.097 -11.408 -14.368 1.00 91.19 234 ARG A C 1
ATOM 1771 O O . ARG A 1 234 ? 6.132 -10.813 -14.645 1.00 91.19 234 ARG A O 1
ATOM 1778 N N . ILE A 1 235 ? 3.981 -11.321 -15.093 1.00 84.06 235 ILE A N 1
ATOM 1779 C CA . ILE A 1 235 ? 3.869 -10.516 -16.316 1.00 84.06 235 ILE A CA 1
ATOM 1780 C C . ILE A 1 235 ? 4.145 -9.040 -16.018 1.00 84.06 235 ILE A C 1
ATOM 1782 O O . ILE A 1 235 ? 4.955 -8.411 -16.695 1.00 84.06 235 ILE A O 1
ATOM 1786 N N . TRP A 1 236 ? 3.508 -8.488 -14.981 1.00 85.81 236 TRP A N 1
ATOM 1787 C CA . TRP A 1 236 ? 3.720 -7.093 -14.595 1.00 85.81 236 TRP A CA 1
ATOM 1788 C C . TRP A 1 236 ? 5.189 -6.805 -14.243 1.00 85.81 236 TRP A C 1
ATOM 1790 O O . TRP A 1 236 ? 5.755 -5.826 -14.723 1.00 85.81 236 TRP A O 1
ATOM 1800 N N . LEU A 1 237 ? 5.838 -7.682 -13.471 1.00 91.56 237 LEU A N 1
ATOM 1801 C CA . LEU A 1 237 ? 7.253 -7.549 -13.112 1.00 91.56 237 LEU A CA 1
ATOM 1802 C C . LEU A 1 237 ? 8.183 -7.687 -14.322 1.00 91.56 237 LEU A C 1
ATOM 1804 O O . LEU A 1 237 ? 9.180 -6.973 -14.388 1.00 91.56 237 LEU A O 1
ATOM 1808 N N . ALA A 1 238 ? 7.870 -8.567 -15.275 1.00 88.94 238 ALA A N 1
ATOM 1809 C CA . ALA A 1 238 ? 8.622 -8.690 -16.521 1.00 88.94 238 ALA A CA 1
ATOM 1810 C C . ALA A 1 238 ? 8.540 -7.396 -17.351 1.00 88.94 238 ALA A C 1
ATOM 1812 O O . ALA A 1 238 ? 9.563 -6.894 -17.817 1.00 88.94 238 ALA A O 1
ATOM 1813 N N . MET A 1 239 ? 7.358 -6.780 -17.437 1.00 85.38 239 MET A N 1
ATOM 1814 C CA . MET A 1 239 ? 7.190 -5.483 -18.101 1.00 85.38 239 MET A CA 1
ATOM 1815 C C . MET A 1 239 ? 7.913 -4.348 -17.370 1.00 85.38 239 MET A C 1
ATOM 1817 O O . MET A 1 239 ? 8.656 -3.593 -17.995 1.00 85.38 239 MET A O 1
ATOM 1821 N N . ALA A 1 240 ? 7.787 -4.264 -16.044 1.00 86.44 240 ALA A N 1
ATOM 1822 C CA . ALA A 1 240 ? 8.522 -3.281 -15.249 1.00 86.44 240 ALA A CA 1
ATOM 1823 C C . ALA A 1 240 ? 10.046 -3.464 -15.396 1.00 86.44 240 ALA A C 1
ATOM 1825 O O . ALA A 1 240 ? 10.786 -2.491 -15.527 1.00 86.44 240 ALA A O 1
ATOM 1826 N N . LYS A 1 241 ? 10.532 -4.711 -15.452 1.00 93.12 241 LYS A N 1
ATOM 1827 C CA . LYS A 1 241 ? 11.940 -5.028 -15.731 1.00 93.12 241 LYS A CA 1
ATOM 1828 C C . LYS A 1 241 ? 12.366 -4.570 -17.123 1.00 93.12 241 LYS A C 1
ATOM 1830 O O . LYS A 1 241 ? 13.451 -4.004 -17.249 1.00 93.12 241 LYS A O 1
ATOM 1835 N N . ALA A 1 242 ? 11.528 -4.760 -18.141 1.00 84.62 242 ALA A N 1
ATOM 1836 C CA . ALA A 1 242 ? 11.800 -4.253 -19.481 1.00 84.62 242 ALA A CA 1
ATOM 1837 C C . ALA A 1 242 ? 11.948 -2.723 -19.494 1.00 84.62 242 ALA A C 1
ATOM 1839 O O . ALA A 1 242 ? 12.873 -2.205 -20.120 1.00 84.62 242 ALA A O 1
ATOM 1840 N N . GLU A 1 243 ? 11.088 -2.007 -18.765 1.00 82.94 243 GLU A N 1
ATOM 1841 C CA . GLU A 1 243 ? 11.166 -0.549 -18.615 1.00 82.94 243 GLU A CA 1
ATOM 1842 C C . GLU A 1 243 ? 12.446 -0.105 -17.896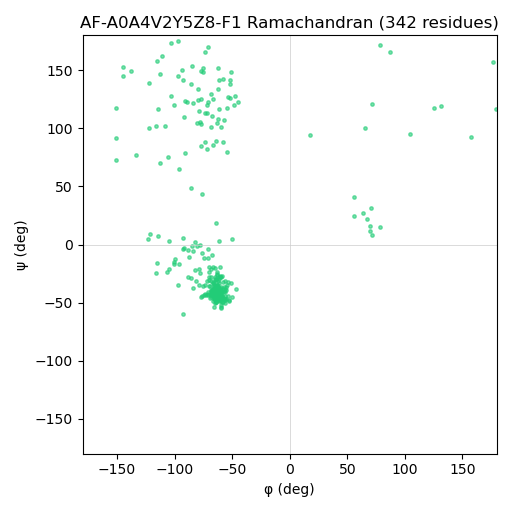 1.00 82.94 243 GLU A C 1
ATOM 1844 O O . GLU A 1 243 ? 13.115 0.828 -18.341 1.00 82.94 243 GLU A O 1
ATOM 1849 N N . MET A 1 244 ? 12.829 -0.775 -16.805 1.00 89.31 244 MET A N 1
ATOM 1850 C CA . MET A 1 244 ? 14.067 -0.436 -16.097 1.00 89.31 244 MET A CA 1
ATOM 1851 C C . MET A 1 244 ? 15.308 -0.738 -16.948 1.00 89.31 244 MET A C 1
ATOM 1853 O O . MET A 1 244 ? 16.248 0.054 -16.951 1.00 89.31 244 MET A O 1
ATOM 1857 N N . ALA A 1 245 ? 15.297 -1.835 -17.712 1.00 83.94 245 ALA A N 1
ATOM 1858 C CA . ALA A 1 245 ? 16.372 -2.188 -18.639 1.00 83.94 245 ALA A CA 1
ATOM 1859 C C . ALA A 1 245 ? 16.513 -1.159 -19.767 1.00 83.94 245 ALA A C 1
ATOM 1861 O O . ALA A 1 245 ? 17.624 -0.759 -20.098 1.00 83.94 245 ALA A O 1
ATOM 1862 N N . ALA A 1 246 ? 15.391 -0.663 -20.293 1.00 81.19 246 ALA A N 1
ATOM 1863 C CA . ALA A 1 246 ? 15.378 0.437 -21.247 1.00 81.19 246 ALA A CA 1
ATOM 1864 C C . ALA A 1 246 ? 16.020 1.710 -20.678 1.00 81.19 246 ALA A C 1
ATOM 1866 O O . ALA A 1 246 ? 16.847 2.330 -21.336 1.00 81.19 246 ALA A O 1
ATOM 1867 N N . CYS A 1 247 ? 15.679 2.087 -19.440 1.00 83.12 247 CYS A N 1
ATOM 1868 C CA . CYS A 1 247 ? 16.304 3.233 -18.772 1.00 83.12 247 CYS A CA 1
ATOM 1869 C C . CYS A 1 247 ? 17.813 3.052 -18.536 1.00 83.12 247 CYS A C 1
ATOM 1871 O O . CYS A 1 247 ? 18.511 4.052 -18.370 1.00 83.12 247 CYS A O 1
ATOM 1873 N N . ALA A 1 248 ? 18.296 1.809 -18.478 1.00 84.06 248 ALA A N 1
ATOM 1874 C CA . ALA A 1 248 ? 19.702 1.455 -18.291 1.00 84.06 248 ALA A CA 1
ATOM 1875 C C . ALA A 1 248 ? 20.458 1.244 -19.619 1.00 84.06 248 ALA A C 1
ATOM 1877 O O . ALA A 1 248 ? 21.610 0.819 -19.598 1.00 84.06 248 ALA A O 1
ATOM 1878 N N . ASP A 1 249 ? 19.821 1.503 -20.768 1.00 83.81 249 ASP A N 1
ATOM 1879 C CA . ASP A 1 249 ? 20.347 1.193 -22.105 1.00 83.81 249 ASP A CA 1
ATOM 1880 C C . ASP A 1 249 ? 20.718 -0.306 -22.295 1.00 83.81 249 ASP A C 1
ATOM 1882 O O . ASP A 1 249 ? 21.518 -0.662 -23.166 1.00 83.81 249 ASP A O 1
ATOM 1886 N N . ASP A 1 250 ? 20.112 -1.218 -21.519 1.00 84.56 250 ASP A N 1
ATOM 1887 C CA . ASP A 1 250 ? 20.266 -2.676 -21.656 1.00 84.56 250 ASP A CA 1
ATOM 1888 C C . ASP A 1 250 ? 19.195 -3.245 -22.597 1.00 84.56 250 ASP A C 1
ATOM 1890 O O . ASP A 1 250 ? 18.180 -3.831 -22.200 1.00 84.56 250 ASP A O 1
ATOM 1894 N N . GLU A 1 251 ? 19.444 -3.067 -23.892 1.00 83.94 251 GLU A N 1
ATOM 1895 C CA . GLU A 1 251 ? 18.555 -3.509 -24.967 1.00 83.94 251 GLU A CA 1
ATOM 1896 C C . GLU A 1 251 ? 18.253 -5.017 -24.907 1.00 83.94 251 GLU A C 1
ATOM 1898 O O . GLU A 1 251 ? 17.124 -5.443 -25.168 1.00 83.94 251 GLU A O 1
ATOM 1903 N N . ARG A 1 252 ? 19.251 -5.838 -24.558 1.00 89.38 252 ARG A N 1
ATOM 1904 C CA . ARG A 1 252 ? 19.109 -7.298 -24.531 1.00 89.38 252 ARG A CA 1
ATOM 1905 C C . ARG A 1 252 ? 18.111 -7.708 -23.452 1.00 89.38 252 ARG A C 1
ATOM 1907 O O . ARG A 1 252 ? 17.135 -8.388 -23.763 1.00 89.38 252 ARG A O 1
ATOM 1914 N N . THR A 1 253 ? 18.323 -7.255 -22.216 1.00 87.50 253 THR A N 1
ATOM 1915 C CA . THR A 1 253 ? 17.432 -7.575 -21.091 1.00 87.50 253 THR A CA 1
ATOM 1916 C C . THR A 1 253 ? 16.028 -7.011 -21.311 1.00 87.50 253 THR A C 1
ATOM 1918 O O . THR A 1 253 ? 15.045 -7.657 -20.944 1.00 87.50 253 THR A O 1
ATOM 1921 N N . CYS A 1 254 ? 15.914 -5.839 -21.944 1.00 83.06 254 CYS A N 1
ATOM 1922 C CA . CYS A 1 254 ? 14.627 -5.252 -22.308 1.00 83.06 254 CYS A CA 1
ATOM 1923 C C . CYS A 1 254 ? 13.828 -6.169 -23.250 1.00 83.06 254 CYS A C 1
ATOM 1925 O O . CYS A 1 254 ? 12.695 -6.535 -22.936 1.00 83.06 254 CYS A O 1
ATOM 1927 N N . ARG A 1 255 ? 14.429 -6.599 -24.370 1.00 80.12 255 ARG A N 1
ATOM 1928 C CA . ARG A 1 255 ? 13.769 -7.478 -25.355 1.00 80.12 255 ARG A CA 1
ATOM 1929 C C . ARG A 1 255 ? 13.411 -8.844 -24.775 1.00 80.12 255 ARG A C 1
ATOM 1931 O O . ARG A 1 255 ? 12.311 -9.324 -25.030 1.00 80.12 255 ARG A O 1
ATOM 1938 N N . GLU A 1 256 ? 14.322 -9.445 -24.010 1.00 89.38 256 GLU A N 1
ATOM 1939 C CA . GLU A 1 256 ? 14.079 -10.722 -23.326 1.00 89.38 256 GLU A CA 1
ATOM 1940 C C . GLU A 1 256 ? 12.867 -10.607 -22.395 1.00 89.38 256 GLU A C 1
ATOM 1942 O O . GLU A 1 256 ? 11.927 -11.382 -22.517 1.00 89.38 256 GLU A O 1
ATOM 1947 N N . SER A 1 257 ? 12.820 -9.567 -21.556 1.00 85.00 257 SER A N 1
ATOM 1948 C CA . SER A 1 257 ? 11.734 -9.398 -20.580 1.00 85.00 257 SER A CA 1
ATOM 1949 C C . SER A 1 257 ? 10.369 -9.126 -21.236 1.00 85.00 257 SER A C 1
ATOM 1951 O O . SER A 1 257 ? 9.347 -9.560 -20.709 1.00 85.00 257 SER A O 1
ATOM 1953 N N . ILE A 1 258 ? 10.334 -8.446 -22.391 1.00 81.06 258 ILE A N 1
ATOM 1954 C CA . ILE A 1 258 ? 9.102 -8.282 -23.190 1.00 81.06 258 ILE A CA 1
ATOM 1955 C C . ILE A 1 258 ? 8.651 -9.632 -23.756 1.00 81.06 258 ILE A C 1
ATOM 1957 O O . ILE A 1 258 ? 7.488 -9.992 -23.607 1.00 81.06 258 ILE A O 1
ATOM 1961 N N . SER A 1 259 ? 9.569 -10.391 -24.361 1.00 81.56 259 SER A N 1
ATOM 1962 C CA . SER A 1 259 ? 9.263 -11.716 -24.913 1.00 81.56 259 SER A CA 1
ATOM 1963 C C . SER A 1 259 ? 8.731 -12.667 -23.840 1.00 81.56 259 SER A C 1
ATOM 1965 O O . SER A 1 259 ? 7.745 -13.362 -24.076 1.00 81.56 259 SER A O 1
ATOM 1967 N N . ASP A 1 260 ? 9.351 -12.663 -22.658 1.00 85.38 260 ASP A N 1
ATOM 1968 C CA . ASP A 1 260 ? 8.914 -13.448 -21.503 1.00 85.38 260 ASP A CA 1
ATOM 1969 C C . ASP A 1 260 ? 7.486 -13.054 -21.082 1.00 85.38 260 ASP A C 1
ATOM 1971 O O . ASP A 1 260 ? 6.637 -13.916 -20.843 1.00 85.38 260 ASP A O 1
ATOM 1975 N N . ALA A 1 261 ? 7.191 -11.750 -21.017 1.00 80.62 261 ALA A N 1
ATOM 1976 C CA . ALA A 1 261 ? 5.860 -11.249 -20.682 1.00 80.62 261 ALA A CA 1
ATOM 1977 C C . ALA A 1 261 ? 4.803 -11.671 -21.720 1.00 80.62 261 ALA A C 1
ATOM 1979 O O 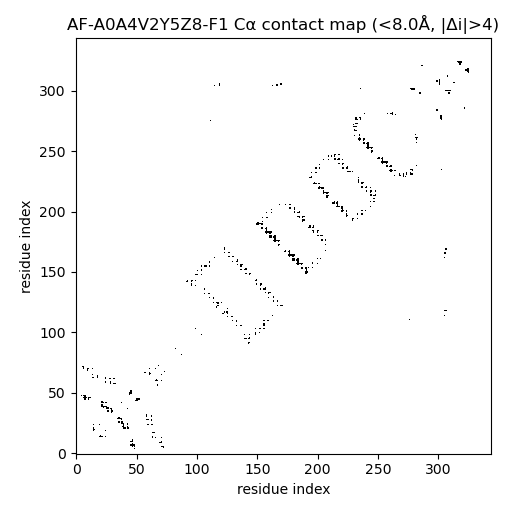. ALA A 1 261 ? 3.712 -12.099 -21.339 1.00 80.62 261 ALA A O 1
ATOM 1980 N N . ASP A 1 262 ? 5.123 -11.586 -23.013 1.00 76.44 262 ASP A N 1
ATOM 1981 C CA . ASP A 1 262 ? 4.224 -11.971 -24.106 1.00 76.44 262 ASP A CA 1
ATOM 1982 C C . ASP A 1 262 ? 3.902 -13.474 -24.090 1.00 76.44 262 ASP A C 1
ATOM 1984 O O . ASP A 1 262 ? 2.735 -13.861 -24.222 1.00 76.44 262 ASP A O 1
ATOM 1988 N N . GLU A 1 263 ? 4.904 -14.327 -23.853 1.00 83.06 263 GLU A N 1
ATOM 1989 C CA . GLU A 1 263 ? 4.706 -15.774 -23.710 1.00 83.06 263 GLU A CA 1
ATOM 1990 C C . GLU A 1 263 ? 3.813 -16.100 -22.503 1.00 83.06 263 GLU A C 1
ATOM 1992 O O . GLU A 1 263 ? 2.884 -16.904 -22.605 1.00 83.06 263 GLU A O 1
ATOM 1997 N N . MET A 1 264 ? 4.023 -15.426 -21.367 1.00 81.44 264 MET A N 1
ATOM 1998 C CA . MET A 1 264 ? 3.191 -15.611 -20.175 1.00 81.44 264 MET A CA 1
ATOM 1999 C C . MET A 1 264 ? 1.737 -15.178 -20.400 1.00 81.44 264 MET A C 1
ATOM 2001 O O . MET A 1 264 ? 0.824 -15.859 -19.932 1.00 81.44 264 MET A O 1
ATOM 2005 N N . VAL A 1 265 ? 1.501 -14.070 -21.112 1.00 75.00 265 VAL A N 1
ATOM 2006 C CA . VAL A 1 265 ? 0.147 -13.572 -21.419 1.00 75.00 265 VAL A CA 1
ATOM 2007 C C . VAL A 1 265 ? -0.626 -14.557 -22.289 1.00 75.00 265 VAL A C 1
ATOM 2009 O O . VAL A 1 265 ? -1.811 -14.777 -22.041 1.00 75.00 265 VAL A O 1
ATOM 2012 N N . ALA A 1 266 ? 0.030 -15.194 -23.263 1.00 68.88 266 ALA A N 1
ATOM 2013 C CA . ALA A 1 266 ? -0.601 -16.192 -24.131 1.00 68.88 266 ALA A CA 1
ATOM 2014 C C . ALA A 1 266 ? -1.154 -17.410 -23.362 1.00 68.88 266 ALA A C 1
ATOM 2016 O O . ALA A 1 266 ? -2.014 -18.133 -23.872 1.00 68.88 266 ALA A O 1
ATOM 2017 N N . HIS A 1 267 ? -0.679 -17.625 -22.134 1.00 67.88 267 HIS A N 1
ATOM 2018 C CA . HIS A 1 267 ? -1.016 -18.762 -21.282 1.00 67.88 267 HIS A CA 1
ATOM 2019 C C . HIS A 1 267 ? -1.644 -18.360 -19.937 1.00 67.88 267 HIS A C 1
ATOM 2021 O O . HIS A 1 267 ? -1.810 -19.212 -19.064 1.00 67.88 267 HIS A O 1
ATOM 2027 N N . ALA A 1 268 ? -1.986 -17.082 -19.742 1.00 63.31 268 ALA A N 1
ATOM 2028 C CA . ALA A 1 268 ? -2.518 -16.590 -18.477 1.00 63.31 268 ALA A CA 1
ATOM 2029 C C . ALA A 1 268 ? -4.017 -16.907 -18.319 1.00 63.31 268 ALA A C 1
ATOM 2031 O O . ALA A 1 268 ? -4.840 -16.504 -19.140 1.00 63.31 268 ALA A O 1
ATOM 2032 N N . GLU A 1 269 ? -4.379 -17.582 -17.226 1.00 61.50 269 GLU A N 1
ATOM 2033 C CA . GLU A 1 269 ? -5.761 -17.656 -16.733 1.00 61.50 269 GLU A CA 1
ATOM 2034 C C . GLU A 1 269 ? -6.084 -16.424 -15.857 1.00 61.50 269 GLU A C 1
ATOM 2036 O O . GLU A 1 269 ? -5.188 -15.819 -15.259 1.00 61.50 269 GLU A O 1
ATOM 2041 N N . ASP A 1 270 ? -7.362 -16.035 -15.768 1.00 54.09 270 ASP A N 1
ATOM 2042 C CA . ASP A 1 270 ? -7.810 -14.907 -14.936 1.00 54.09 270 ASP A CA 1
ATOM 2043 C C . ASP A 1 270 ? -7.668 -15.225 -13.431 1.00 54.09 270 ASP A C 1
ATOM 2045 O O . ASP A 1 270 ? -8.511 -15.901 -12.841 1.00 54.09 270 ASP A O 1
ATOM 2049 N N . ASP A 1 271 ? -6.612 -14.710 -12.788 1.00 54.16 271 ASP A N 1
ATOM 2050 C CA . ASP A 1 271 ? -6.379 -14.834 -11.338 1.00 54.16 271 ASP A CA 1
ATOM 2051 C C . ASP A 1 271 ? -6.791 -13.548 -10.574 1.00 54.16 271 ASP A C 1
ATOM 2053 O O . ASP A 1 271 ? -6.229 -12.472 -10.830 1.00 54.16 271 ASP A O 1
ATOM 2057 N N . PRO A 1 272 ? -7.749 -13.623 -9.624 1.00 55.34 272 PRO A N 1
ATOM 2058 C CA . PRO A 1 272 ? -8.257 -12.476 -8.870 1.00 55.34 272 PRO A CA 1
ATOM 2059 C C . PRO A 1 272 ? -7.356 -11.987 -7.718 1.00 55.34 272 PRO A C 1
ATOM 2061 O O . PRO A 1 272 ? -7.742 -11.027 -7.051 1.00 55.34 272 PRO A O 1
ATOM 2064 N N . ALA A 1 273 ? -6.198 -12.605 -7.442 1.00 51.38 273 ALA A N 1
ATOM 2065 C CA . ALA A 1 273 ? -5.384 -12.312 -6.250 1.00 51.38 273 ALA A CA 1
ATOM 2066 C C . ALA A 1 273 ? -4.868 -10.858 -6.142 1.00 51.38 273 ALA A C 1
ATOM 2068 O O . ALA A 1 273 ? -4.657 -10.362 -5.037 1.00 51.38 273 ALA A O 1
ATOM 2069 N N . LEU A 1 274 ? -4.694 -10.152 -7.265 1.00 56.53 274 LEU A N 1
ATOM 2070 C CA . LEU A 1 274 ? -4.266 -8.746 -7.303 1.00 56.53 274 LEU A CA 1
ATOM 2071 C C . LEU A 1 274 ? -5.148 -7.949 -8.274 1.00 56.53 274 LEU A C 1
ATOM 2073 O O . LEU A 1 274 ? -4.725 -7.633 -9.389 1.00 56.53 274 LEU A O 1
ATOM 2077 N N . PRO A 1 275 ? -6.381 -7.590 -7.875 1.00 51.91 275 PRO A N 1
ATOM 2078 C CA . PRO A 1 275 ? -7.369 -6.998 -8.780 1.00 51.91 275 PRO A CA 1
ATOM 2079 C C . PRO A 1 275 ? -6.994 -5.586 -9.262 1.00 51.91 275 PRO A C 1
ATOM 2081 O O . PRO A 1 275 ? -7.662 -5.029 -10.130 1.00 51.91 275 PRO A O 1
ATOM 2084 N N . PHE A 1 276 ? -5.946 -4.985 -8.692 1.00 51.03 276 PHE A N 1
ATOM 2085 C CA . PHE A 1 276 ? -5.432 -3.665 -9.057 1.00 51.03 276 PHE A CA 1
ATOM 2086 C C . PHE A 1 276 ? -4.203 -3.705 -9.973 1.00 51.03 276 PHE A C 1
ATOM 2088 O O . PHE A 1 276 ? -3.848 -2.661 -10.521 1.00 51.03 276 PHE A O 1
ATOM 2095 N N . VAL A 1 277 ? -3.571 -4.870 -10.152 1.00 52.44 277 VAL A N 1
ATOM 2096 C CA . VAL A 1 277 ? -2.509 -5.058 -11.147 1.00 52.44 277 VAL A CA 1
ATOM 2097 C C . VAL A 1 277 ? -3.199 -5.274 -12.482 1.00 52.44 277 VAL A C 1
ATOM 2099 O O . VAL A 1 277 ? -3.768 -6.335 -12.723 1.00 52.44 277 VAL A O 1
ATOM 2102 N N . PHE A 1 278 ? -3.208 -4.270 -13.351 1.00 48.41 278 PHE A N 1
ATOM 2103 C CA . PHE A 1 278 ? -3.759 -4.435 -14.692 1.00 48.41 278 PHE A CA 1
ATOM 2104 C C . PHE A 1 278 ? -2.655 -4.920 -15.625 1.00 48.41 278 PHE A C 1
ATOM 2106 O O . PHE A 1 278 ? -1.615 -4.283 -15.759 1.00 48.41 278 PHE A O 1
ATOM 2113 N N . VAL A 1 279 ? -2.900 -6.061 -16.258 1.00 41.16 279 VAL A N 1
ATOM 2114 C CA . VAL A 1 279 ? -2.100 -6.573 -17.365 1.00 41.16 279 VAL A CA 1
ATOM 2115 C C . VAL A 1 279 ? -2.965 -6.413 -18.606 1.00 41.16 279 VAL A C 1
ATOM 2117 O O . VAL A 1 279 ? -3.924 -7.159 -18.791 1.00 41.16 279 VAL A O 1
ATOM 2120 N N . GLU A 1 280 ? -2.681 -5.393 -19.408 1.00 37.34 280 GLU A N 1
ATOM 2121 C CA . GLU A 1 280 ? -3.108 -5.358 -20.808 1.00 37.34 280 GLU A CA 1
ATOM 2122 C C . GLU A 1 280 ? -1.968 -5.930 -21.661 1.00 37.34 280 GLU A C 1
ATOM 2124 O O . GLU A 1 280 ? -0.804 -5.868 -21.264 1.00 37.34 280 GLU A O 1
ATOM 2129 N N . SER A 1 281 ? -2.301 -6.546 -22.798 1.00 32.31 281 SER A N 1
ATOM 2130 C CA . SER A 1 281 ? -1.325 -7.234 -23.655 1.00 32.31 281 SER A CA 1
ATOM 2131 C C . SER A 1 281 ? -0.148 -6.299 -24.019 1.00 32.31 281 SER A C 1
ATOM 2133 O O . SER A 1 281 ? -0.408 -5.205 -24.534 1.00 32.31 281 SER A O 1
ATOM 2135 N N . PRO A 1 282 ? 1.126 -6.697 -23.801 1.00 40.75 282 PRO A N 1
ATOM 2136 C CA . PRO A 1 282 ? 2.299 -5.844 -24.042 1.00 40.75 282 PRO A CA 1
ATOM 2137 C C . PRO A 1 282 ? 2.384 -5.350 -25.488 1.00 40.75 282 PRO A C 1
ATOM 2139 O O . PRO A 1 282 ? 2.779 -4.215 -25.767 1.00 40.75 282 PRO A O 1
ATOM 2142 N N . HIS A 1 283 ? 1.913 -6.177 -26.420 1.00 29.47 283 HIS A N 1
ATOM 2143 C CA . HIS A 1 283 ? 1.821 -5.847 -27.832 1.00 29.47 283 HIS A CA 1
ATOM 2144 C C . HIS A 1 283 ? 0.868 -4.690 -28.159 1.00 29.47 283 HIS A C 1
ATOM 2146 O O . HIS A 1 283 ? 1.093 -4.029 -29.167 1.00 29.47 283 HIS A O 1
ATOM 2152 N N . LEU A 1 284 ? -0.159 -4.391 -27.355 1.00 29.14 284 LEU A N 1
ATOM 2153 C CA . LEU A 1 284 ? -1.072 -3.274 -27.647 1.00 29.14 284 LEU A CA 1
ATOM 2154 C C . LEU A 1 284 ? -0.476 -1.905 -27.286 1.00 29.14 284 LEU A C 1
ATOM 2156 O O . LEU A 1 284 ? -0.860 -0.898 -27.876 1.00 29.14 284 LEU A O 1
ATOM 2160 N N . ILE A 1 285 ? 0.479 -1.871 -26.354 1.00 34.72 285 ILE A N 1
ATOM 2161 C CA . ILE A 1 285 ? 1.171 -0.644 -25.934 1.00 34.72 285 ILE A CA 1
ATOM 2162 C C . ILE A 1 285 ? 2.298 -0.294 -26.924 1.00 34.72 285 ILE A C 1
ATOM 2164 O O . ILE A 1 285 ? 2.561 0.882 -27.170 1.00 34.72 285 ILE A O 1
ATOM 2168 N N . VAL A 1 286 ? 2.916 -1.304 -27.551 1.00 30.80 286 VAL A N 1
ATOM 2169 C CA . VAL A 1 286 ? 4.033 -1.125 -28.500 1.00 30.80 286 VAL A CA 1
ATOM 2170 C C . VAL A 1 286 ? 3.578 -1.129 -29.969 1.00 30.80 286 VAL A C 1
ATOM 2172 O O . VAL A 1 286 ? 4.112 -0.369 -30.774 1.00 30.80 286 VAL A O 1
ATOM 2175 N N . ASN A 1 287 ? 2.560 -1.917 -30.342 1.00 24.78 287 ASN A N 1
ATOM 2176 C CA . ASN A 1 287 ? 2.050 -1.998 -31.716 1.00 24.78 287 ASN A CA 1
ATOM 2177 C C . ASN A 1 287 ? 0.715 -1.269 -31.867 1.00 24.78 287 ASN A C 1
ATOM 2179 O O . ASN A 1 287 ? -0.341 -1.874 -32.067 1.00 24.78 287 ASN A O 1
ATOM 2183 N N . GLY A 1 288 ? 0.780 0.061 -31.906 1.00 25.89 288 GLY A N 1
ATOM 2184 C CA . GLY A 1 288 ? -0.222 0.831 -32.626 1.00 25.89 288 GLY A CA 1
ATOM 2185 C C . GLY A 1 288 ? -0.247 0.403 -34.096 1.00 25.89 288 GLY A C 1
ATOM 2186 O O . GLY A 1 288 ? 0.468 0.988 -34.905 1.00 25.89 288 GLY A O 1
ATOM 2187 N N . ARG A 1 289 ? -1.046 -0.621 -34.434 1.00 25.91 289 ARG A N 1
ATOM 2188 C CA . ARG A 1 289 ? -1.767 -0.787 -35.709 1.00 25.91 289 ARG A CA 1
ATOM 2189 C C . ARG A 1 289 ? -2.566 -2.091 -35.763 1.00 25.91 289 ARG A C 1
ATOM 2191 O O . ARG A 1 289 ? -2.014 -3.171 -35.926 1.00 25.91 289 ARG A O 1
ATOM 2198 N N . SER A 1 290 ? -3.879 -1.924 -35.857 1.00 26.03 290 SER A N 1
ATOM 2199 C CA . SER A 1 290 ? -4.664 -2.541 -36.925 1.00 26.03 290 SER A CA 1
ATOM 2200 C C . SER A 1 290 ? -5.872 -1.643 -37.202 1.00 26.03 290 SER A C 1
ATOM 2202 O O . SER A 1 290 ? -6.901 -1.770 -36.558 1.00 26.03 290 SER A O 1
ATOM 2204 N N . GLU A 1 291 ? -5.679 -0.722 -38.154 1.00 27.62 291 GLU A N 1
ATOM 2205 C CA . GLU A 1 291 ? -6.713 -0.017 -38.933 1.00 27.62 291 GLU A CA 1
ATOM 2206 C C . GLU A 1 291 ? -7.670 0.945 -38.191 1.00 27.62 291 GLU A C 1
ATOM 2208 O O . GLU A 1 291 ? -8.661 0.521 -37.615 1.00 27.62 291 GLU A O 1
ATOM 2213 N N . LEU A 1 292 ? -7.397 2.263 -38.279 1.00 23.94 292 LEU A N 1
ATOM 2214 C CA . LEU A 1 292 ? -8.331 3.381 -38.573 1.00 23.94 292 LEU A CA 1
ATOM 2215 C C . LEU A 1 292 ? -7.582 4.746 -38.480 1.00 23.94 292 LEU A C 1
ATOM 2217 O O . LEU A 1 292 ? -6.498 4.809 -37.895 1.00 23.94 292 LEU A O 1
ATOM 2221 N N . PRO A 1 293 ? -8.066 5.825 -39.135 1.00 24.19 293 PRO A N 1
ATOM 2222 C CA . PRO A 1 293 ? -7.253 6.985 -39.493 1.00 24.19 293 PRO A CA 1
ATOM 2223 C C . PRO A 1 293 ? -7.127 8.041 -38.384 1.00 24.19 293 PRO A C 1
ATOM 2225 O O . PRO A 1 293 ? -8.099 8.412 -37.739 1.00 24.19 293 PRO A O 1
ATOM 2228 N N . VAL A 1 294 ? -5.895 8.547 -38.257 1.00 30.59 294 VAL A N 1
ATOM 2229 C CA . VAL A 1 294 ? -5.439 9.870 -37.784 1.00 30.59 294 VAL A CA 1
ATOM 2230 C C . VAL A 1 294 ? -6.458 10.691 -36.975 1.00 30.59 294 VAL A C 1
ATOM 2232 O O . VAL A 1 294 ? -7.210 11.488 -37.531 1.00 30.59 294 VAL A O 1
ATOM 2235 N N . GLY A 1 295 ? -6.395 10.576 -35.646 1.00 23.72 295 GLY A N 1
ATOM 2236 C CA . GLY A 1 295 ? -7.054 11.511 -34.731 1.00 23.72 295 GLY A CA 1
ATOM 2237 C C . GLY A 1 295 ? -7.314 10.923 -33.347 1.00 23.72 295 GLY A C 1
ATOM 2238 O O . GLY A 1 295 ? -8.364 10.336 -33.130 1.00 23.72 295 GLY A O 1
ATOM 2239 N N . GLY A 1 296 ? -6.377 11.131 -32.415 1.00 24.61 296 GLY A N 1
ATOM 2240 C CA . GLY A 1 296 ? -6.547 10.837 -30.986 1.00 24.61 296 GLY A CA 1
ATOM 2241 C C . GLY A 1 296 ? -5.818 9.578 -30.517 1.00 24.61 296 GLY A C 1
ATOM 2242 O O . GLY A 1 296 ? -6.346 8.477 -30.614 1.00 24.61 296 GLY A O 1
ATOM 2243 N N . LEU A 1 297 ? -4.602 9.751 -29.986 1.00 26.12 297 LEU A N 1
ATOM 2244 C CA . LEU A 1 297 ? -3.986 8.764 -29.099 1.00 26.12 297 LEU A CA 1
ATOM 2245 C C . LEU A 1 297 ? -4.727 8.814 -27.755 1.00 26.12 297 LEU A C 1
ATOM 2247 O O . LEU A 1 297 ? -4.592 9.796 -27.032 1.00 26.12 297 LEU A O 1
ATOM 2251 N N . GLU A 1 298 ? -5.446 7.758 -27.392 1.00 24.95 298 GLU A N 1
ATOM 2252 C CA . GLU A 1 298 ? -5.736 7.451 -25.988 1.00 24.95 298 GLU A CA 1
ATOM 2253 C C . GLU A 1 298 ? -5.206 6.048 -25.697 1.00 24.95 298 GLU A C 1
ATOM 2255 O O . GLU A 1 298 ? -5.806 5.040 -26.061 1.00 24.95 298 GLU A O 1
ATOM 2260 N N . ILE A 1 299 ? -4.029 6.001 -25.071 1.00 32.97 299 ILE A N 1
ATOM 2261 C CA . ILE A 1 299 ? -3.476 4.799 -24.448 1.00 32.97 299 ILE A CA 1
ATOM 2262 C C . ILE A 1 299 ? -3.949 4.826 -22.996 1.00 32.97 299 ILE A C 1
ATOM 2264 O O . ILE A 1 299 ? -3.739 5.812 -22.286 1.00 32.97 299 ILE A O 1
ATOM 2268 N N . SER A 1 300 ? -4.629 3.767 -22.562 1.00 31.14 300 SER A N 1
ATOM 2269 C CA . SER A 1 300 ? -5.196 3.685 -21.217 1.00 31.14 300 SER A CA 1
ATOM 2270 C C . SER A 1 300 ? -4.066 3.595 -20.168 1.00 31.14 300 SER A C 1
ATOM 2272 O O . SER A 1 300 ? -3.163 2.771 -20.319 1.00 31.14 300 SER A O 1
ATOM 2274 N N . PRO A 1 301 ? -4.065 4.420 -19.101 1.00 31.83 301 PRO A N 1
ATOM 2275 C CA . PRO A 1 301 ? -2.952 4.576 -18.148 1.00 31.83 301 PRO A CA 1
ATOM 2276 C C . PRO A 1 301 ? -2.831 3.415 -17.138 1.00 31.83 301 PRO A C 1
ATOM 2278 O O . PRO A 1 301 ? -2.699 3.628 -15.936 1.00 31.83 301 PRO A O 1
ATOM 2281 N N . LEU A 1 302 ? -2.957 2.164 -17.578 1.00 37.09 302 LEU A N 1
ATOM 2282 C CA . LEU A 1 302 ? -3.388 1.092 -16.679 1.00 37.09 302 LEU A CA 1
ATOM 2283 C C . LEU A 1 302 ? -2.298 0.374 -15.868 1.00 37.09 302 LEU A C 1
ATOM 2285 O O . LEU A 1 302 ? -2.658 -0.294 -14.904 1.00 37.09 302 LEU A O 1
ATOM 2289 N N . VAL A 1 303 ? -1.001 0.552 -16.122 1.00 42.41 303 VAL A N 1
ATOM 2290 C CA . VAL A 1 303 ? 0.026 -0.305 -15.478 1.00 42.41 303 VAL A CA 1
ATOM 2291 C C . VAL A 1 303 ? 0.660 0.295 -14.207 1.00 42.41 303 VAL A C 1
ATOM 2293 O O . VAL A 1 303 ? 1.193 -0.445 -13.382 1.00 42.41 303 VAL A O 1
ATOM 2296 N N . CYS A 1 304 ? 0.527 1.602 -13.963 1.00 36.97 304 CYS A N 1
ATOM 2297 C CA . CYS A 1 304 ? 1.027 2.266 -12.752 1.00 36.97 304 CYS A CA 1
ATOM 2298 C C . CYS A 1 304 ? 0.006 3.267 -12.219 1.00 36.97 304 CYS A C 1
ATOM 2300 O O . CYS A 1 304 ? -0.728 3.885 -12.982 1.00 36.97 304 CYS A O 1
ATOM 2302 N N . GLY A 1 305 ? -0.031 3.476 -10.903 1.00 35.81 305 GLY A N 1
ATOM 2303 C CA . GLY A 1 305 ? -0.897 4.461 -10.243 1.00 35.81 305 GLY A CA 1
ATOM 2304 C C . GLY A 1 305 ? -0.614 5.932 -10.587 1.00 35.81 305 GLY A C 1
ATOM 2305 O O . GLY A 1 305 ? -1.050 6.795 -9.840 1.00 35.81 305 GLY A O 1
ATOM 2306 N N . SER A 1 306 ? 0.095 6.220 -11.681 1.00 39.34 306 SER A N 1
ATOM 2307 C CA . SER A 1 306 ? 0.506 7.551 -12.123 1.00 39.34 306 SER A CA 1
ATOM 2308 C C . SER A 1 306 ? -0.203 7.941 -13.422 1.00 39.34 306 SER A C 1
ATOM 2310 O O . SER A 1 306 ? -0.444 7.114 -14.300 1.00 39.34 306 SER A O 1
ATOM 2312 N N . ARG A 1 307 ? -0.497 9.238 -13.575 1.00 37.38 307 ARG A N 1
ATOM 2313 C CA . ARG A 1 307 ? -0.968 9.828 -14.844 1.00 37.38 307 ARG A CA 1
ATOM 2314 C C . ARG A 1 307 ? 0.102 9.905 -15.932 1.00 37.38 307 ARG A C 1
ATOM 2316 O O . ARG A 1 307 ? -0.246 10.219 -17.067 1.00 37.38 307 ARG A O 1
ATOM 2323 N N . ARG A 1 308 ? 1.380 9.681 -15.611 1.00 39.12 308 ARG A N 1
ATOM 2324 C CA . ARG A 1 308 ? 2.444 9.695 -16.620 1.00 39.12 308 ARG A CA 1
ATOM 2325 C C . ARG A 1 308 ? 2.393 8.383 -17.382 1.00 39.12 308 ARG A C 1
ATOM 2327 O O . ARG A 1 308 ? 2.752 7.333 -16.856 1.00 39.12 308 ARG A O 1
ATOM 2334 N N . SER A 1 309 ? 1.888 8.464 -18.605 1.00 40.53 309 SER A N 1
ATOM 2335 C CA . SER A 1 309 ? 1.769 7.318 -19.493 1.00 40.53 309 SER A CA 1
ATOM 2336 C C . SER A 1 309 ? 3.154 6.739 -19.809 1.00 40.53 309 SER A C 1
ATOM 2338 O O . SER A 1 309 ? 4.150 7.465 -19.831 1.00 40.53 309 SER A O 1
ATOM 2340 N N . TRP A 1 310 ? 3.221 5.437 -20.097 1.00 37.72 310 TRP A N 1
ATOM 2341 C CA . TRP A 1 310 ? 4.406 4.782 -20.669 1.00 37.72 310 TRP A CA 1
ATOM 2342 C C . TRP A 1 310 ? 4.977 5.589 -21.856 1.00 37.72 310 TRP A C 1
ATOM 2344 O O . TRP A 1 310 ? 6.181 5.812 -21.961 1.00 37.72 310 TRP A O 1
ATOM 2354 N N . THR A 1 311 ? 4.090 6.167 -22.671 1.00 36.50 311 THR A N 1
ATOM 2355 C CA . THR A 1 311 ? 4.416 7.095 -23.760 1.00 36.50 311 THR A CA 1
ATOM 2356 C C . THR A 1 311 ? 5.141 8.371 -23.325 1.00 36.50 311 THR A C 1
ATOM 2358 O O . THR A 1 311 ? 6.094 8.749 -23.995 1.00 36.50 311 THR A O 1
ATOM 2361 N N . ASP A 1 312 ? 4.775 9.015 -22.212 1.00 39.66 312 ASP A N 1
ATOM 2362 C CA . ASP A 1 312 ? 5.452 10.242 -21.747 1.00 39.66 312 ASP A CA 1
ATOM 2363 C C . ASP A 1 312 ? 6.876 9.975 -21.233 1.00 39.66 312 ASP A C 1
ATOM 2365 O O . ASP A 1 312 ? 7.709 10.880 -21.193 1.00 39.66 312 ASP A O 1
ATOM 2369 N N . ARG A 1 313 ? 7.159 8.739 -20.799 1.00 43.56 313 ARG A N 1
ATOM 2370 C CA . ARG A 1 313 ? 8.470 8.335 -20.265 1.00 43.56 313 ARG A CA 1
ATOM 2371 C C . ARG A 1 313 ? 9.423 7.840 -21.363 1.00 43.56 313 ARG A C 1
ATOM 2373 O O . ARG A 1 313 ? 10.630 8.002 -21.207 1.00 43.56 313 ARG A O 1
ATOM 2380 N N . PHE A 1 314 ? 8.891 7.286 -22.459 1.00 41.62 314 PHE A N 1
ATOM 2381 C CA . PHE A 1 314 ? 9.663 6.582 -23.497 1.00 41.62 314 PHE A CA 1
ATOM 2382 C C . PHE A 1 314 ? 9.498 7.137 -24.929 1.00 41.62 314 PHE A C 1
ATOM 2384 O O . PHE A 1 314 ? 10.078 6.583 -25.867 1.00 41.62 314 PHE A O 1
ATOM 2391 N N . GLN A 1 315 ? 8.771 8.247 -25.123 1.00 41.81 315 GLN A N 1
ATOM 2392 C CA . GLN A 1 315 ? 8.612 8.903 -26.435 1.00 41.81 315 GLN A CA 1
ATOM 2393 C C . GLN A 1 315 ? 9.947 9.233 -27.120 1.00 41.81 315 GLN A C 1
ATOM 2395 O O . GLN A 1 315 ? 10.038 9.160 -28.340 1.00 41.81 315 GLN A O 1
ATOM 2400 N N . ASP A 1 316 ? 10.986 9.536 -26.338 1.00 40.47 316 ASP A N 1
ATOM 2401 C CA . ASP A 1 316 ? 12.312 9.899 -26.852 1.00 40.47 316 ASP A CA 1
ATOM 2402 C C . ASP A 1 316 ? 13.235 8.687 -27.089 1.00 40.47 316 ASP A C 1
ATOM 2404 O O . ASP A 1 316 ? 14.345 8.847 -27.594 1.00 40.47 316 ASP A O 1
ATOM 2408 N N . THR A 1 317 ? 12.805 7.474 -26.724 1.00 40.53 317 THR A N 1
ATOM 2409 C CA . THR A 1 317 ? 13.579 6.228 -26.916 1.00 40.53 317 THR A CA 1
ATOM 2410 C C . THR A 1 317 ? 13.128 5.413 -28.124 1.00 40.53 317 THR A C 1
ATOM 2412 O O . THR A 1 317 ? 13.860 4.537 -28.587 1.00 40.53 317 THR A O 1
ATOM 2415 N N . LEU A 1 318 ? 11.952 5.719 -28.673 1.00 42.81 318 LEU A N 1
ATOM 2416 C CA . LEU A 1 318 ? 11.357 5.026 -29.809 1.00 42.81 318 LEU A CA 1
ATOM 2417 C C . LEU A 1 318 ? 11.095 6.023 -30.943 1.00 42.81 318 LEU A C 1
ATOM 2419 O O . LEU A 1 318 ? 10.665 7.150 -30.721 1.00 42.81 318 LEU A O 1
ATOM 2423 N N . ASP A 1 319 ? 11.358 5.621 -32.180 1.00 44.78 319 ASP A N 1
ATOM 2424 C CA . ASP A 1 319 ? 11.013 6.395 -33.360 1.00 44.78 319 ASP A CA 1
ATOM 2425 C C . ASP A 1 319 ? 9.489 6.397 -33.580 1.00 44.78 319 ASP A C 1
ATOM 2427 O O . ASP A 1 319 ? 8.738 5.626 -32.978 1.00 44.78 319 ASP A O 1
ATOM 2431 N N . GLY A 1 320 ? 9.012 7.234 -34.507 1.00 37.22 320 GLY A N 1
ATOM 2432 C CA . GLY A 1 320 ? 7.590 7.308 -34.873 1.00 37.22 320 GLY A CA 1
ATOM 2433 C C . GLY A 1 320 ? 6.994 6.016 -35.463 1.00 37.22 320 GLY A C 1
ATOM 2434 O O . GLY A 1 320 ? 5.834 6.018 -35.870 1.00 37.22 320 GLY A O 1
ATOM 2435 N N . SER A 1 321 ? 7.771 4.930 -35.541 1.00 37.44 321 SER A N 1
ATOM 2436 C CA . SER A 1 321 ? 7.347 3.580 -35.918 1.00 37.44 321 SER A CA 1
ATOM 2437 C C . SER A 1 321 ? 7.467 2.549 -34.786 1.00 37.44 321 SER A C 1
ATOM 2439 O O . SER A 1 321 ? 7.255 1.366 -35.041 1.00 37.44 321 SER A O 1
ATOM 2441 N N . GLY A 1 322 ? 7.789 2.972 -33.557 1.00 37.78 322 GLY A N 1
ATOM 2442 C CA . GLY A 1 322 ? 7.936 2.089 -32.397 1.00 37.78 322 GLY A CA 1
ATOM 2443 C C . GLY A 1 322 ? 9.260 1.317 -32.353 1.00 37.78 322 GLY A C 1
ATOM 2444 O O . GLY A 1 322 ? 9.374 0.348 -31.607 1.00 37.78 322 GLY A O 1
ATOM 2445 N N . ARG A 1 323 ? 10.269 1.703 -33.149 1.00 38.38 323 ARG A N 1
ATOM 2446 C CA . ARG A 1 323 ? 11.617 1.107 -33.109 1.00 38.38 323 ARG A CA 1
ATOM 2447 C C . ARG A 1 323 ? 12.562 1.947 -32.265 1.00 38.38 323 ARG A C 1
ATOM 2449 O O . ARG A 1 323 ? 12.501 3.163 -32.314 1.00 38.38 323 ARG A O 1
ATOM 2456 N N . TRP A 1 324 ? 13.484 1.304 -31.557 1.00 37.94 324 TRP A N 1
ATOM 2457 C CA . TRP A 1 324 ? 14.521 1.982 -30.775 1.00 37.94 324 TRP A CA 1
ATOM 2458 C C . TRP A 1 324 ? 15.292 3.011 -31.603 1.00 37.94 324 TRP A C 1
ATOM 2460 O O . TRP A 1 324 ? 15.857 2.679 -32.650 1.00 37.94 324 TRP A O 1
ATOM 2470 N N . LEU A 1 325 ? 15.341 4.250 -31.112 1.00 37.88 325 LEU A N 1
ATOM 2471 C CA . LEU A 1 325 ? 16.264 5.251 -31.628 1.00 37.88 325 LEU A CA 1
ATOM 2472 C C . LEU A 1 325 ? 17.676 4.796 -31.258 1.00 37.88 325 LEU A C 1
ATOM 2474 O O . LEU A 1 325 ? 18.056 4.788 -30.091 1.00 37.88 325 LEU A O 1
ATOM 2478 N N . THR A 1 326 ? 18.467 4.387 -32.249 1.00 33.47 326 THR A N 1
ATOM 2479 C CA . THR A 1 326 ? 19.878 4.067 -32.029 1.00 33.47 326 THR A CA 1
ATOM 2480 C C . THR A 1 326 ? 20.592 5.326 -31.548 1.00 33.47 326 THR A C 1
ATOM 2482 O O . THR A 1 326 ? 20.826 6.241 -32.343 1.00 33.47 326 THR A O 1
ATOM 2485 N N . VAL A 1 327 ? 20.970 5.385 -30.269 1.00 38.06 327 VAL A N 1
ATOM 2486 C CA . VAL A 1 327 ? 21.916 6.392 -29.780 1.00 38.06 327 VAL A CA 1
ATOM 2487 C C . VAL A 1 327 ? 23.291 6.007 -30.320 1.00 38.06 327 VAL A C 1
ATOM 2489 O O . VAL A 1 327 ? 24.095 5.350 -29.665 1.00 38.06 327 VAL A O 1
ATOM 2492 N N . SER A 1 328 ? 23.570 6.384 -31.567 1.00 32.28 328 SER A N 1
ATOM 2493 C CA . SER A 1 328 ? 24.927 6.358 -32.098 1.00 32.28 328 SER A CA 1
ATOM 2494 C C . SER A 1 328 ? 25.754 7.348 -31.282 1.00 32.28 328 SER A C 1
ATOM 2496 O O . SER A 1 328 ? 25.594 8.564 -31.406 1.00 32.28 328 SER A O 1
ATOM 2498 N N . GLY A 1 329 ? 26.589 6.813 -30.393 1.00 34.66 329 GLY A N 1
ATOM 2499 C CA . GLY A 1 329 ? 27.491 7.578 -29.552 1.00 34.66 329 GLY A CA 1
ATOM 2500 C C . GLY A 1 329 ? 28.466 8.401 -30.384 1.00 34.66 329 GLY A C 1
ATOM 2501 O O . GLY A 1 329 ? 29.479 7.888 -30.838 1.00 34.66 329 GLY A O 1
ATOM 2502 N N . ASP A 1 330 ? 28.183 9.692 -30.525 1.00 31.59 330 ASP A N 1
ATOM 2503 C CA . ASP A 1 330 ? 29.200 10.705 -30.786 1.00 31.59 330 ASP A CA 1
ATOM 2504 C C . ASP A 1 330 ? 28.760 12.058 -30.207 1.00 31.59 330 ASP A C 1
ATOM 2506 O O . ASP A 1 330 ? 28.391 12.997 -30.910 1.00 31.59 330 ASP A O 1
ATOM 2510 N N . ARG A 1 331 ? 28.790 12.188 -28.872 1.00 34.56 331 ARG A N 1
ATOM 2511 C CA . ARG A 1 331 ? 28.963 13.523 -28.281 1.00 34.56 331 ARG A CA 1
ATOM 2512 C C . ARG A 1 331 ? 30.438 13.869 -28.416 1.00 34.56 331 ARG A C 1
ATOM 2514 O O . ARG A 1 331 ? 31.233 13.630 -27.505 1.00 34.56 331 ARG A O 1
ATOM 2521 N N . GLY A 1 332 ? 30.782 14.394 -29.589 1.00 29.27 332 GLY A N 1
ATOM 2522 C CA . GLY A 1 332 ? 32.116 14.849 -29.933 1.00 29.27 332 GLY A CA 1
ATOM 2523 C C . GLY A 1 332 ? 32.729 15.675 -28.804 1.00 29.27 332 GLY A C 1
ATOM 2524 O O . GLY A 1 332 ? 32.189 16.693 -28.365 1.00 29.27 332 GLY A O 1
ATOM 2525 N N . ARG A 1 333 ? 33.895 15.229 -28.331 1.00 32.66 333 ARG A N 1
ATOM 2526 C CA . ARG A 1 333 ? 34.785 16.020 -27.479 1.00 32.66 333 ARG A CA 1
ATOM 2527 C C . ARG A 1 333 ? 35.322 17.194 -28.300 1.00 32.66 333 ARG A C 1
ATOM 2529 O O . ARG A 1 333 ? 36.416 17.126 -28.853 1.00 32.66 333 ARG A O 1
ATOM 2536 N N . GLY A 1 334 ? 34.570 18.286 -28.360 1.00 27.97 334 GLY A N 1
ATOM 2537 C CA . GLY A 1 334 ? 35.055 19.566 -28.864 1.00 27.97 334 GLY A CA 1
ATOM 2538 C C . GLY A 1 334 ? 36.005 20.214 -27.857 1.00 27.97 334 GLY A C 1
ATOM 2539 O O . GLY A 1 334 ? 35.583 20.997 -27.011 1.00 27.97 334 GLY A O 1
ATOM 2540 N N . ARG A 1 335 ? 37.304 19.898 -27.934 1.00 27.08 335 ARG A N 1
ATOM 2541 C CA . ARG A 1 335 ? 38.353 20.780 -27.393 1.00 27.08 335 ARG A CA 1
ATOM 2542 C C . ARG A 1 335 ? 38.297 22.112 -28.157 1.00 27.08 335 ARG A C 1
ATOM 2544 O O . ARG A 1 335 ? 38.294 22.072 -29.386 1.00 27.08 335 ARG A O 1
ATOM 2551 N N . PRO A 1 336 ? 38.334 23.281 -27.497 1.00 29.56 336 PRO A N 1
ATOM 2552 C CA . PRO A 1 336 ? 38.434 24.545 -28.211 1.00 29.56 336 PRO A CA 1
ATOM 2553 C C . PRO A 1 336 ? 39.856 24.707 -28.764 1.00 29.56 336 PRO A C 1
ATOM 2555 O O . PRO A 1 336 ? 40.828 24.828 -28.013 1.00 29.56 336 PRO A O 1
ATOM 2558 N N . SER A 1 337 ? 39.989 24.694 -30.090 1.00 30.16 337 SER A N 1
ATOM 2559 C CA . SER A 1 337 ? 41.215 25.083 -30.782 1.00 30.16 337 SER A CA 1
ATOM 2560 C C . SER A 1 337 ? 41.399 26.597 -30.684 1.00 30.16 337 SER A C 1
ATOM 2562 O O . SER A 1 337 ? 40.576 27.371 -31.169 1.00 30.16 337 SER A O 1
ATOM 2564 N N . ARG A 1 338 ? 42.509 27.024 -30.076 1.00 31.50 338 ARG A N 1
ATOM 2565 C CA . ARG A 1 338 ? 43.044 28.376 -30.245 1.00 31.50 338 ARG A CA 1
ATOM 2566 C C . ARG A 1 338 ? 43.521 28.545 -31.689 1.00 31.50 338 ARG A C 1
ATOM 2568 O O . ARG A 1 338 ? 44.421 27.822 -32.104 1.00 31.50 338 ARG A O 1
ATOM 2575 N N . SER A 1 339 ? 43.033 29.566 -32.383 1.00 29.86 339 SER A N 1
ATOM 2576 C CA . SER A 1 339 ? 43.836 30.287 -33.374 1.00 29.86 339 SER A CA 1
ATOM 2577 C C . SER A 1 339 ? 43.370 31.734 -33.483 1.00 29.86 339 SER A C 1
ATOM 2579 O O . SER A 1 339 ? 42.232 32.039 -33.825 1.00 29.86 339 SER A O 1
ATOM 2581 N N . SER A 1 340 ? 44.310 32.595 -33.137 1.00 28.89 340 SER A N 1
ATOM 2582 C CA . SER A 1 340 ? 44.400 34.028 -33.358 1.00 28.89 340 SER A CA 1
ATOM 2583 C C . SER A 1 340 ? 44.184 34.471 -34.810 1.00 28.89 340 SER A C 1
ATOM 2585 O O . SER A 1 340 ? 44.683 33.811 -35.718 1.00 28.89 340 SER A O 1
ATOM 2587 N N . ALA A 1 341 ? 43.618 35.678 -34.948 1.00 30.25 341 ALA A N 1
ATOM 2588 C CA . ALA A 1 341 ? 44.148 36.832 -35.698 1.00 30.25 341 ALA A CA 1
ATOM 2589 C C . ALA A 1 341 ? 43.213 37.428 -36.769 1.00 30.25 341 ALA A C 1
ATOM 2591 O O . ALA A 1 341 ? 42.984 36.824 -37.809 1.00 30.25 341 ALA A O 1
ATOM 2592 N N . GLY A 1 342 ? 42.844 38.701 -36.558 1.00 25.86 342 GLY A N 1
ATOM 2593 C CA . GLY A 1 342 ? 43.169 39.746 -37.536 1.00 25.86 342 GLY A CA 1
ATOM 2594 C C . GLY A 1 342 ? 42.048 40.693 -37.981 1.00 25.86 342 GLY A C 1
ATOM 2595 O O . GLY A 1 342 ? 41.140 40.273 -38.686 1.00 25.86 342 GLY A O 1
ATOM 2596 N N . THR A 1 343 ? 42.272 41.990 -37.703 1.00 31.47 343 THR A N 1
ATOM 2597 C CA . THR A 1 343 ? 41.768 43.225 -38.367 1.00 31.47 343 THR A CA 1
ATOM 2598 C C . THR A 1 343 ? 40.284 43.575 -38.163 1.00 31.47 343 THR A C 1
ATOM 2600 O O . THR A 1 343 ? 39.418 42.782 -38.502 1.00 31.47 343 THR A O 1
ATOM 2603 N N . TRP A 1 344 ? 39.897 44.729 -37.602 1.00 32.47 344 TRP A N 1
ATOM 2604 C CA . TRP A 1 344 ? 40.481 46.084 -37.578 1.00 32.47 344 TRP A CA 1
ATOM 2605 C C . TRP A 1 344 ? 40.366 46.760 -36.210 1.00 32.47 344 TRP A C 1
ATOM 2607 O O . TRP A 1 344 ? 39.412 46.421 -35.473 1.00 32.47 344 TRP A O 1
#

Secondary structure (DSSP, 8-state):
---TTHHHHHHHHHHHHTT--HHHHHHHHHHHHT-TT--HHHHHHHHTTSS--STTHHHHHHHHT--HHHHH-SPPP-------HHHHHHHHHHHHHT--HHHHHHHHHHHHHHHHHHHHH-HHHHHHHHHHHHHHHHHHHHT---HHHHHHHHHHHHHHHHHHHHHHHHTT-HHHHHHHHHHHHHHHHHHT-HHHHHHHHHHHHHHHHHTT-HHHHHHHHHHH--TTS-HHHHHHHHHHHHHHHHHTT-HHHHHHHHHHHHHHHHT----TT-TT-----HHHHH---SS--SS-------SSSSSS-HHHHHTTTB-TTS-B--------------------

Radius of gyration: 30.5 Å; Cα contacts (8 Å, |Δi|>4): 375; chains: 1; bounding box: 84×65×85 Å

pLDDT: mean 73.38, std 23.31, range [23.72, 98.69]

Solvent-accessible surface area (backbone atoms only — not comparable to full-atom values): 19503 Å² total; per-residue (Å²): 135,89,68,97,59,54,45,20,49,37,49,47,48,44,34,55,74,62,70,43,52,53,51,56,47,19,49,44,33,17,68,74,66,76,43,92,76,58,41,39,67,53,47,51,30,31,46,66,59,77,43,82,68,73,85,52,38,61,48,47,19,59,62,52,76,45,55,55,57,70,44,69,46,81,83,68,77,94,67,77,81,76,63,52,66,64,59,57,49,50,51,47,41,55,54,24,68,68,58,46,73,64,55,47,52,49,54,41,49,47,48,52,50,51,52,58,47,27,76,75,66,32,51,89,76,33,47,70,59,51,53,54,50,48,54,52,44,48,57,46,37,75,44,37,81,52,66,71,60,29,18,52,34,19,41,42,43,15,57,44,25,39,53,51,15,37,43,22,49,78,69,71,34,54,74,58,15,53,51,24,26,54,52,12,35,52,24,9,60,62,30,70,35,71,58,55,29,25,49,33,39,35,59,45,18,54,55,31,44,76,69,68,38,17,64,61,14,28,53,41,20,56,68,33,63,55,91,87,44,57,65,69,56,47,35,51,43,24,45,54,30,18,54,25,18,53,68,51,72,34,62,65,59,17,54,51,24,44,53,53,24,50,58,48,58,79,70,58,73,95,70,75,91,52,83,80,68,52,79,72,65,68,60,64,80,61,49,87,75,85,87,82,84,92,82,81,91,79,79,80,60,58,78,53,91,46,90,72,37,74,60,78,78,42,57,90,48,32,42,102,81,63,44,74,55,78,80,75,89,68,87,72,85,78,73,86,79,88,78,88,87,83,90,134